Protein AF-A0A7C5FEJ8-F1 (afdb_monomer_lite)

Structure (mmCIF, N/CA/C/O backbone):
data_AF-A0A7C5FEJ8-F1
#
_entry.id   AF-A0A7C5FEJ8-F1
#
loop_
_atom_site.group_PDB
_atom_site.id
_atom_site.type_symbol
_atom_site.label_atom_id
_atom_site.label_alt_id
_atom_site.label_comp_id
_atom_site.label_asym_id
_atom_site.label_entity_id
_atom_site.label_seq_id
_atom_site.pdbx_PDB_ins_code
_atom_site.Cartn_x
_atom_site.Cartn_y
_atom_site.Cartn_z
_atom_site.occupancy
_atom_site.B_iso_or_equiv
_atom_site.auth_seq_id
_atom_site.auth_comp_id
_atom_site.auth_asym_id
_atom_site.auth_atom_id
_atom_site.pdbx_PDB_model_num
ATOM 1 N N . MET A 1 1 ? -1.470 -6.184 13.562 1.00 93.44 1 MET A N 1
ATOM 2 C CA . MET A 1 1 ? -0.931 -6.248 12.178 1.00 93.44 1 MET A CA 1
ATOM 3 C C . MET A 1 1 ? 0.571 -6.014 12.148 1.00 93.44 1 MET A C 1
ATOM 5 O O . MET A 1 1 ? 1.110 -5.280 12.980 1.00 93.44 1 MET A O 1
ATOM 9 N N . LYS A 1 2 ? 1.234 -6.637 11.171 1.00 97.50 2 LYS A N 1
ATOM 10 C CA . LYS A 1 2 ? 2.656 -6.457 10.850 1.00 97.50 2 LYS A CA 1
ATOM 11 C C . LYS A 1 2 ? 2.781 -5.501 9.668 1.00 97.50 2 LYS A C 1
ATOM 13 O O . LYS A 1 2 ? 2.209 -5.743 8.608 1.00 97.50 2 LYS A O 1
ATOM 18 N N . ILE A 1 3 ? 3.502 -4.403 9.867 1.00 98.12 3 ILE A N 1
ATOM 19 C CA . ILE A 1 3 ? 3.631 -3.313 8.899 1.00 98.12 3 ILE A CA 1
ATOM 20 C C . ILE A 1 3 ? 5.074 -3.244 8.427 1.00 98.12 3 ILE A C 1
ATOM 22 O O . ILE A 1 3 ? 5.976 -2.938 9.196 1.00 98.12 3 ILE A O 1
ATOM 26 N N . TYR A 1 4 ? 5.284 -3.484 7.147 1.00 98.19 4 TYR A N 1
ATOM 27 C CA . TYR A 1 4 ? 6.565 -3.405 6.468 1.00 98.19 4 TYR A CA 1
ATOM 28 C C . TYR A 1 4 ? 6.658 -2.060 5.750 1.00 98.19 4 TYR A C 1
ATOM 30 O O . TYR A 1 4 ? 5.829 -1.756 4.896 1.00 98.19 4 TYR A O 1
ATOM 38 N N . GLY A 1 5 ? 7.638 -1.226 6.099 1.00 95.31 5 GLY A N 1
ATOM 39 C CA . GLY A 1 5 ? 7.703 0.155 5.613 1.00 95.31 5 GLY A CA 1
ATOM 40 C C . GLY A 1 5 ? 9.072 0.565 5.089 1.00 95.31 5 GLY A C 1
ATOM 41 O O . GLY A 1 5 ? 10.108 0.163 5.623 1.00 95.31 5 GLY A O 1
ATOM 42 N N . CYS A 1 6 ? 9.092 1.422 4.065 1.00 91.62 6 CYS A N 1
ATOM 43 C CA . CYS A 1 6 ? 10.332 2.031 3.588 1.00 91.62 6 CYS A CA 1
ATOM 44 C C . CYS A 1 6 ? 10.990 2.887 4.683 1.00 91.62 6 CYS A C 1
ATOM 46 O O . CYS A 1 6 ? 10.345 3.728 5.314 1.00 91.62 6 CYS A O 1
ATOM 48 N N . HIS A 1 7 ? 12.303 2.719 4.868 1.00 90.06 7 HIS A N 1
ATOM 49 C CA . HIS A 1 7 ? 13.055 3.467 5.876 1.00 90.06 7 HIS A CA 1
ATOM 50 C C . HIS A 1 7 ? 13.068 4.987 5.607 1.00 90.06 7 HIS A C 1
ATOM 52 O O . HIS A 1 7 ? 13.085 5.771 6.553 1.00 90.06 7 HIS A O 1
ATOM 58 N N . LEU A 1 8 ? 12.971 5.400 4.337 1.00 91.56 8 LEU A N 1
ATOM 59 C CA . LEU A 1 8 ? 12.918 6.808 3.919 1.00 91.56 8 LEU A CA 1
ATOM 60 C C . LEU A 1 8 ? 11.597 7.506 4.289 1.00 91.56 8 LEU A C 1
ATOM 62 O O . LEU A 1 8 ? 11.550 8.729 4.349 1.00 91.56 8 LEU A O 1
ATOM 66 N N . HIS A 1 9 ? 10.534 6.747 4.581 1.00 94.31 9 HIS A N 1
ATOM 67 C CA . HIS A 1 9 ? 9.208 7.281 4.918 1.00 94.31 9 HIS A CA 1
ATOM 68 C C . HIS A 1 9 ? 8.763 6.922 6.345 1.00 94.31 9 HIS A C 1
ATOM 70 O O . HIS A 1 9 ? 7.577 6.993 6.666 1.00 94.31 9 HIS A O 1
ATOM 76 N N . GLN A 1 10 ? 9.694 6.561 7.241 1.00 93.94 10 GLN A N 1
ATOM 77 C CA . GLN A 1 10 ? 9.336 6.128 8.599 1.00 93.94 10 GLN A CA 1
ATOM 78 C C . GLN A 1 10 ? 8.565 7.171 9.402 1.00 93.94 10 GLN A C 1
ATOM 80 O O . GLN A 1 10 ? 7.707 6.783 10.187 1.00 93.94 10 GLN A O 1
ATOM 85 N N . LYS A 1 11 ? 8.869 8.466 9.247 1.00 96.31 11 LYS A N 1
ATOM 86 C CA . LYS A 1 11 ? 8.163 9.527 9.981 1.00 96.31 11 LYS A CA 1
ATOM 87 C C . LYS A 1 11 ? 6.667 9.500 9.656 1.00 96.31 11 LYS A C 1
ATOM 89 O O . LYS A 1 11 ? 5.857 9.359 10.565 1.00 96.31 11 LYS A O 1
ATOM 94 N N . LEU A 1 12 ? 6.341 9.536 8.363 1.00 97.31 12 LEU A N 1
ATOM 95 C CA . LEU A 1 12 ? 4.972 9.464 7.854 1.00 97.31 12 LEU A CA 1
ATOM 96 C C . LEU A 1 12 ? 4.260 8.187 8.319 1.00 97.31 12 LEU A C 1
ATOM 98 O O . LEU A 1 12 ? 3.146 8.242 8.834 1.00 97.31 12 LEU A O 1
ATOM 102 N N . ILE A 1 13 ? 4.922 7.033 8.177 1.00 97.69 13 ILE A N 1
ATOM 103 C CA . ILE A 1 13 ? 4.340 5.743 8.563 1.00 97.69 13 ILE A CA 1
ATOM 104 C C . ILE A 1 13 ? 4.057 5.715 10.068 1.00 97.69 13 ILE A C 1
ATOM 106 O O . ILE A 1 13 ? 2.954 5.364 10.469 1.00 97.69 13 ILE A O 1
ATOM 110 N N . LYS A 1 14 ? 5.009 6.127 10.915 1.00 97.31 14 LYS A N 1
ATOM 111 C CA . LYS A 1 14 ? 4.829 6.148 12.377 1.00 97.31 14 LYS A CA 1
ATOM 112 C C . LYS A 1 14 ? 3.674 7.051 12.805 1.00 97.31 14 LYS A C 1
ATOM 114 O O . LYS A 1 14 ? 2.930 6.675 13.705 1.00 97.31 14 LYS A O 1
ATOM 119 N N . GLU A 1 15 ? 3.500 8.198 12.155 1.00 97.25 15 GLU A N 1
ATOM 120 C CA . GLU A 1 15 ? 2.373 9.095 12.418 1.00 97.25 15 GLU A CA 1
ATOM 121 C C . GLU A 1 15 ? 1.031 8.435 12.068 1.00 97.25 15 GLU A C 1
ATOM 123 O O . GLU A 1 15 ? 0.120 8.413 12.895 1.00 97.25 15 GLU A O 1
ATOM 128 N N . ALA A 1 16 ? 0.932 7.791 10.902 1.00 97.19 16 ALA A N 1
ATOM 129 C CA . ALA A 1 16 ? -0.258 7.030 10.528 1.00 97.19 16 ALA A CA 1
ATOM 130 C C . ALA A 1 16 ? -0.555 5.882 11.513 1.00 97.19 16 ALA A C 1
ATOM 132 O O . ALA A 1 16 ? -1.705 5.687 11.904 1.00 97.19 16 ALA A O 1
ATOM 133 N N . LEU A 1 17 ? 0.473 5.153 11.970 1.00 96.75 17 LEU A N 1
ATOM 134 C CA . LEU A 1 17 ? 0.321 4.079 12.960 1.00 96.75 17 LEU A CA 1
ATOM 135 C C . LEU A 1 17 ? -0.140 4.597 14.324 1.00 96.75 17 LEU A C 1
ATOM 137 O O . LEU A 1 17 ? -0.938 3.932 14.988 1.00 96.75 17 LEU A O 1
ATOM 141 N N . PHE A 1 18 ? 0.333 5.772 14.744 1.00 95.94 18 PHE A N 1
ATOM 142 C CA . PHE A 1 18 ? -0.132 6.418 15.969 1.00 95.94 18 PHE A CA 1
ATOM 143 C C . PHE A 1 18 ? -1.628 6.737 15.883 1.00 95.94 18 PHE A C 1
ATOM 145 O O . PHE A 1 18 ? -2.391 6.366 16.777 1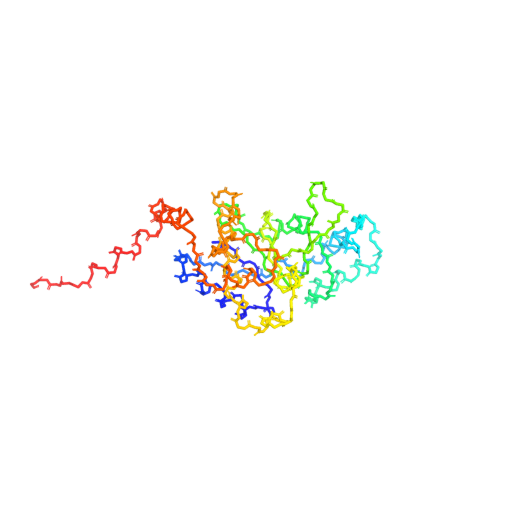.00 95.94 18 PHE A O 1
ATOM 152 N N . ILE A 1 19 ? -2.060 7.343 14.774 1.00 95.31 19 ILE A N 1
ATOM 153 C CA . ILE A 1 19 ? -3.466 7.689 14.565 1.00 95.31 19 ILE A CA 1
ATOM 154 C C . ILE A 1 19 ? -4.337 6.424 14.490 1.00 95.31 19 ILE A C 1
ATOM 156 O O . ILE A 1 19 ? -5.356 6.332 15.175 1.00 95.31 19 ILE A O 1
ATOM 160 N N . PHE A 1 20 ? -3.901 5.419 13.723 1.00 94.94 20 PHE A N 1
ATOM 161 C CA . PHE A 1 20 ? -4.556 4.112 13.654 1.00 94.94 20 PHE A CA 1
ATOM 162 C C . PHE A 1 20 ? -4.745 3.510 15.054 1.00 94.94 20 PHE A C 1
ATOM 164 O O . PHE A 1 20 ? -5.844 3.076 15.401 1.00 94.94 20 PHE A O 1
ATOM 171 N N . SER A 1 21 ? -3.684 3.498 15.869 1.00 93.38 21 SER A N 1
ATOM 172 C CA . SER A 1 21 ? -3.696 2.874 17.198 1.00 93.38 21 SER A CA 1
ATOM 173 C C . SER A 1 21 ? -4.687 3.569 18.130 1.00 93.38 21 SER A C 1
ATOM 175 O O . SER A 1 21 ? -5.387 2.896 18.886 1.00 93.38 21 SER A O 1
ATOM 177 N N . GLY A 1 22 ? -4.795 4.900 18.044 1.00 90.88 22 GLY A N 1
ATOM 178 C CA . GLY A 1 22 ? -5.778 5.676 18.801 1.00 90.88 22 GLY A CA 1
ATOM 179 C C . GLY A 1 22 ? -7.224 5.283 18.487 1.00 90.88 22 GLY A C 1
ATOM 180 O O . GLY A 1 22 ? -8.058 5.239 19.389 1.00 90.88 22 GLY A O 1
ATOM 181 N N . TRP A 1 23 ? -7.519 4.936 17.234 1.00 86.81 23 TRP A N 1
ATOM 182 C CA . TRP A 1 23 ? -8.876 4.587 16.810 1.00 86.81 23 TRP A CA 1
ATOM 183 C C . TRP A 1 23 ? -9.207 3.103 17.011 1.00 86.81 23 TRP A C 1
ATOM 185 O O . TRP A 1 23 ? -10.241 2.726 17.577 1.00 86.81 23 TRP A O 1
ATOM 195 N N . MET A 1 24 ? -8.297 2.228 16.592 1.00 89.25 24 MET A N 1
ATOM 196 C CA . MET A 1 24 ? -8.514 0.784 16.631 1.00 89.25 24 MET A CA 1
ATOM 197 C C . MET A 1 24 ? -8.209 0.185 18.004 1.00 89.25 24 MET A C 1
ATOM 199 O O . MET A 1 24 ? -8.7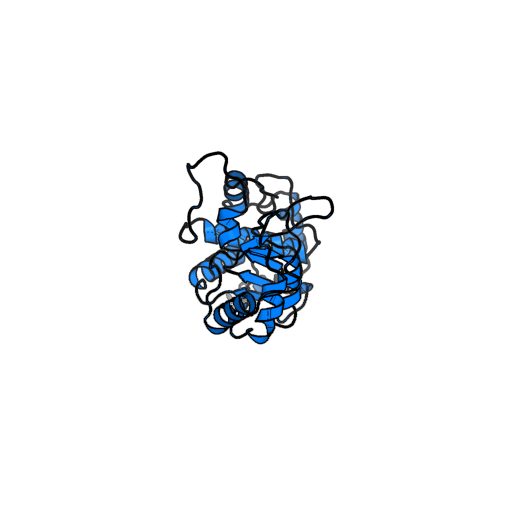71 -0.855 18.337 1.00 89.25 24 MET A O 1
ATOM 203 N N . GLY A 1 25 ? -7.412 0.848 18.847 1.00 86.12 25 GLY A N 1
ATOM 204 C CA . GLY A 1 25 ? -6.979 0.302 20.138 1.00 86.12 25 GLY A CA 1
ATOM 205 C C . GLY A 1 25 ? -6.056 -0.915 20.001 1.00 86.12 25 GLY A C 1
ATOM 206 O O . GLY A 1 25 ? -5.872 -1.657 20.962 1.00 86.12 25 GLY A O 1
ATOM 207 N N . GLU A 1 26 ? -5.499 -1.128 18.808 1.00 85.75 26 GLU A N 1
ATOM 208 C CA . GLU A 1 26 ? -4.555 -2.193 18.470 1.00 85.75 26 GLU A CA 1
ATOM 209 C C . GLU A 1 26 ? -3.198 -1.554 18.153 1.00 85.75 26 GLU A C 1
ATOM 211 O O . GLU A 1 26 ? -3.127 -0.593 17.388 1.00 85.75 26 GLU A O 1
ATOM 216 N N . SER A 1 27 ? -2.123 -2.086 18.737 1.00 83.94 27 SER A N 1
ATOM 217 C CA . SER A 1 27 ? -0.754 -1.684 18.408 1.00 83.94 27 SER A CA 1
ATOM 218 C C . SER A 1 27 ? -0.235 -2.447 17.194 1.00 83.94 27 SER A C 1
ATOM 220 O O . SER A 1 27 ? -0.466 -3.650 17.072 1.00 83.94 27 SER A O 1
ATOM 222 N N . MET A 1 28 ? 0.543 -1.768 16.354 1.00 91.62 28 MET A N 1
ATOM 223 C CA . MET A 1 28 ? 1.142 -2.348 15.153 1.00 91.62 28 MET A CA 1
ATOM 224 C C . MET A 1 28 ? 2.642 -2.560 15.292 1.00 91.62 28 MET A C 1
ATOM 226 O O . MET A 1 28 ? 3.338 -1.747 15.899 1.00 91.62 28 MET A O 1
ATOM 230 N N . GLN A 1 29 ? 3.144 -3.640 14.692 1.00 95.38 29 GLN A N 1
ATOM 231 C CA . GLN A 1 29 ? 4.574 -3.924 14.641 1.00 95.38 29 GLN A CA 1
ATOM 232 C C . GLN A 1 29 ? 5.155 -3.368 13.340 1.00 95.38 29 GLN A C 1
ATOM 234 O O . GLN A 1 29 ? 4.892 -3.905 12.266 1.00 95.38 29 GLN A O 1
ATOM 239 N N . LEU A 1 30 ? 5.940 -2.290 13.431 1.00 97.06 30 LEU A N 1
ATOM 240 C CA . LEU A 1 30 ? 6.687 -1.755 12.292 1.00 97.06 30 LEU A CA 1
ATOM 241 C C . LEU A 1 30 ? 7.979 -2.560 12.094 1.00 97.06 30 LEU A C 1
ATOM 243 O O . LEU A 1 30 ? 8.833 -2.595 12.979 1.00 97.06 30 LEU A O 1
ATOM 247 N N . LEU A 1 31 ? 8.116 -3.183 10.928 1.00 97.00 31 LEU A N 1
ATOM 248 C CA . LEU A 1 31 ? 9.208 -4.067 10.535 1.00 97.00 31 LEU A CA 1
ATOM 249 C C . LEU A 1 31 ? 10.059 -3.440 9.412 1.00 97.00 31 LEU A C 1
ATOM 251 O O . LEU A 1 31 ? 9.585 -2.546 8.697 1.00 97.00 31 LEU A O 1
ATOM 255 N N . PRO A 1 32 ? 11.325 -3.877 9.249 1.00 94.94 32 PRO A N 1
ATOM 256 C CA . PRO A 1 32 ? 12.206 -3.384 8.193 1.00 94.94 32 PRO A CA 1
ATOM 257 C C . PRO A 1 32 ? 11.627 -3.572 6.786 1.00 94.94 32 PRO A C 1
ATOM 259 O O . PRO A 1 32 ? 10.878 -4.504 6.529 1.00 94.94 32 PRO A O 1
ATOM 262 N N . CYS A 1 33 ? 12.014 -2.701 5.854 1.00 95.06 33 CYS A N 1
ATOM 263 C CA . CYS A 1 33 ? 11.572 -2.766 4.460 1.00 95.06 33 CYS A CA 1
ATOM 264 C C . CYS A 1 33 ? 11.920 -4.124 3.805 1.00 95.06 33 CYS A C 1
ATOM 266 O O . CYS A 1 33 ? 13.101 -4.479 3.782 1.00 95.06 33 CYS A O 1
ATOM 268 N N . PRO A 1 34 ? 10.956 -4.833 3.186 1.00 95.75 34 PRO A N 1
ATOM 269 C CA . PRO A 1 34 ? 11.181 -6.156 2.604 1.00 95.75 34 PRO A CA 1
ATOM 270 C C . PRO A 1 34 ? 11.914 -6.080 1.258 1.00 95.75 34 PRO A C 1
ATOM 272 O O . PRO A 1 34 ? 12.466 -7.075 0.798 1.00 95.75 34 PRO A O 1
ATOM 275 N N . LEU A 1 35 ? 11.954 -4.897 0.634 1.00 94.62 35 LEU A N 1
ATOM 276 C CA . LEU A 1 35 ? 12.650 -4.644 -0.633 1.00 94.62 35 LEU A CA 1
ATOM 277 C C . LEU A 1 35 ? 14.139 -4.363 -0.455 1.00 94.62 35 LEU A C 1
ATOM 279 O O . LEU A 1 35 ? 14.894 -4.438 -1.425 1.00 94.62 35 LEU A O 1
ATOM 283 N N . LYS A 1 36 ? 14.568 -4.006 0.761 1.00 89.69 36 LYS A N 1
ATOM 284 C CA . LYS A 1 36 ? 15.977 -3.722 1.020 1.00 89.69 36 LYS A CA 1
ATOM 285 C C . LYS A 1 36 ? 16.784 -4.986 0.726 1.00 89.69 36 LYS A C 1
ATOM 287 O O . LYS A 1 36 ? 16.449 -6.060 1.222 1.00 89.69 36 LYS A O 1
ATOM 292 N N . GLU A 1 37 ? 17.814 -4.840 -0.108 1.00 89.25 37 GLU A N 1
ATOM 293 C CA . GLU A 1 37 ? 1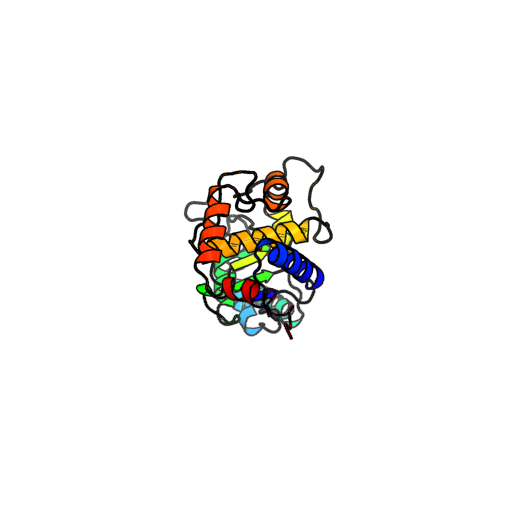8.719 -5.927 -0.509 1.00 89.25 37 GLU A CA 1
ATOM 294 C C . GLU A 1 37 ? 18.022 -7.092 -1.240 1.00 89.25 37 GLU A C 1
ATOM 296 O O . GLU A 1 37 ? 18.596 -8.164 -1.403 1.00 89.25 37 GLU A O 1
ATOM 301 N N . ALA A 1 38 ? 16.811 -6.887 -1.766 1.00 93.31 38 ALA A N 1
ATOM 302 C CA . ALA A 1 38 ? 16.061 -7.908 -2.498 1.00 93.31 38 ALA A CA 1
ATOM 303 C C . ALA A 1 38 ? 16.490 -8.037 -3.974 1.00 93.31 38 ALA A C 1
ATOM 305 O O . ALA A 1 38 ? 15.681 -8.377 -4.829 1.00 93.31 38 ALA A O 1
ATOM 306 N N . TYR A 1 39 ? 17.752 -7.751 -4.304 1.00 92.69 39 TYR A N 1
ATOM 307 C CA . TYR A 1 39 ? 18.225 -7.642 -5.691 1.00 92.69 39 TYR A CA 1
ATOM 308 C C . TYR A 1 39 ? 18.207 -8.961 -6.473 1.00 92.69 39 TYR A C 1
ATOM 310 O O . TYR A 1 39 ? 18.234 -8.929 -7.697 1.00 92.69 39 TYR A O 1
ATOM 318 N N . SER A 1 40 ? 18.099 -10.110 -5.800 1.00 95.19 40 SER A N 1
ATOM 319 C CA . SER A 1 40 ? 17.817 -11.391 -6.459 1.00 95.19 40 SER A CA 1
ATOM 320 C C . SER A 1 40 ? 16.442 -11.428 -7.138 1.00 95.19 40 SER A C 1
ATOM 322 O O . SER A 1 40 ? 16.227 -12.245 -8.025 1.00 95.19 40 SER A O 1
ATOM 324 N N . LEU A 1 41 ? 15.522 -10.530 -6.764 1.00 96.88 41 LEU A N 1
ATOM 325 C CA . LEU A 1 41 ? 14.214 -10.370 -7.398 1.00 96.88 41 LEU A CA 1
ATOM 326 C C . LEU A 1 41 ? 14.231 -9.382 -8.573 1.00 96.88 41 LEU A C 1
ATOM 328 O O . LEU A 1 41 ? 13.168 -9.093 -9.110 1.00 96.88 41 LEU A O 1
ATOM 332 N N . ALA A 1 42 ? 15.385 -8.835 -8.971 1.00 97.06 42 ALA A N 1
ATOM 333 C CA . ALA A 1 42 ? 15.448 -7.773 -9.977 1.00 97.06 42 ALA A CA 1
ATOM 334 C C . ALA A 1 42 ? 14.789 -8.163 -11.308 1.00 97.06 42 ALA A C 1
ATOM 336 O O . ALA A 1 42 ? 13.970 -7.411 -11.829 1.00 97.06 42 ALA A O 1
ATOM 337 N N . GLU A 1 43 ? 15.083 -9.358 -11.823 1.00 97.25 43 GLU A N 1
ATOM 338 C CA . GLU A 1 43 ? 14.462 -9.850 -13.056 1.00 97.25 43 GLU A CA 1
ATOM 339 C C . GLU A 1 43 ? 12.950 -10.051 -12.887 1.00 97.25 43 GLU A C 1
ATOM 341 O O . GLU A 1 43 ? 12.165 -9.655 -13.745 1.00 97.25 43 GLU A O 1
ATOM 346 N N . ALA A 1 44 ? 12.522 -10.594 -11.745 1.00 97.19 44 ALA A N 1
ATOM 347 C CA . ALA A 1 44 ? 11.106 -10.763 -11.441 1.00 97.19 44 ALA A CA 1
ATOM 348 C C . ALA A 1 44 ? 10.375 -9.411 -11.362 1.00 97.19 44 ALA A C 1
ATOM 350 O O . ALA A 1 44 ? 9.288 -9.275 -11.913 1.00 97.19 44 ALA A O 1
ATOM 351 N N . PHE A 1 45 ? 10.985 -8.393 -10.748 1.00 96.69 45 PHE A N 1
ATOM 352 C CA . PHE A 1 45 ? 10.443 -7.034 -10.724 1.00 96.69 45 PHE A CA 1
ATOM 353 C C . PHE A 1 45 ? 10.377 -6.409 -12.116 1.00 96.69 45 PHE A C 1
ATOM 355 O O . PHE A 1 45 ? 9.383 -5.759 -12.429 1.00 96.69 45 PHE A O 1
ATOM 362 N N . ALA A 1 46 ? 11.390 -6.631 -12.956 1.00 96.19 46 ALA A N 1
ATOM 363 C CA . ALA A 1 46 ? 11.394 -6.138 -14.328 1.00 96.19 46 ALA A CA 1
ATOM 364 C C . ALA A 1 46 ? 10.244 -6.760 -15.137 1.00 96.19 46 ALA A C 1
ATOM 366 O O . ALA A 1 46 ? 9.565 -6.047 -15.875 1.00 96.19 46 ALA A O 1
ATOM 367 N N . ARG A 1 47 ? 9.958 -8.052 -14.910 1.00 96.12 47 ARG A N 1
ATOM 368 C CA . ARG A 1 47 ? 8.875 -8.786 -15.580 1.00 96.12 47 ARG A CA 1
ATOM 369 C C . ARG A 1 47 ? 7.471 -8.276 -15.260 1.00 96.12 47 ARG A C 1
ATOM 371 O O . ARG A 1 47 ? 6.579 -8.337 -16.102 1.00 96.12 47 ARG A O 1
ATOM 378 N N . ILE A 1 48 ? 7.264 -7.771 -14.045 1.00 95.56 48 ILE A N 1
ATOM 379 C CA . ILE A 1 48 ? 5.941 -7.338 -13.564 1.00 95.56 48 ILE A CA 1
ATOM 380 C C . ILE A 1 48 ? 5.681 -5.840 -13.777 1.00 95.56 48 ILE A C 1
ATOM 382 O O . ILE A 1 48 ? 4.692 -5.299 -13.276 1.00 95.56 48 ILE A O 1
ATOM 386 N N . ARG A 1 49 ? 6.582 -5.147 -14.483 1.00 94.06 49 ARG A N 1
ATOM 387 C CA . ARG A 1 49 ? 6.388 -3.750 -14.872 1.00 94.06 49 ARG A CA 1
ATOM 388 C C . ARG A 1 49 ? 5.231 -3.619 -15.847 1.00 94.06 49 ARG A C 1
ATOM 390 O O . ARG A 1 49 ? 5.091 -4.414 -16.776 1.00 94.06 49 ARG A O 1
ATOM 397 N N . VAL A 1 50 ? 4.464 -2.550 -15.670 1.00 92.94 50 VAL A N 1
ATOM 398 C CA . VAL A 1 50 ? 3.410 -2.146 -16.599 1.00 92.94 50 VAL A CA 1
ATOM 399 C C . VAL A 1 50 ? 3.882 -0.892 -17.323 1.00 92.94 50 VAL A C 1
ATOM 401 O O . VAL A 1 50 ? 3.982 0.180 -16.731 1.00 92.94 50 VAL A O 1
ATOM 404 N N . ILE A 1 51 ? 4.241 -1.060 -18.598 1.00 87.56 51 ILE A N 1
ATOM 405 C CA . ILE A 1 51 ? 4.841 -0.004 -19.432 1.00 87.56 51 ILE A CA 1
ATOM 406 C C . ILE A 1 51 ? 3.756 0.858 -20.089 1.00 87.56 51 ILE A C 1
ATOM 408 O O . ILE A 1 51 ? 3.932 2.065 -20.242 1.00 87.56 51 ILE A O 1
ATOM 412 N N . SER A 1 52 ? 2.620 0.253 -20.441 1.00 87.44 52 SER A N 1
ATOM 413 C CA . SER A 1 52 ? 1.449 0.945 -20.976 1.00 87.44 52 SER A CA 1
ATOM 414 C C . SER A 1 52 ? 0.164 0.446 -20.307 1.00 87.44 52 SER A C 1
ATOM 416 O O . SER A 1 52 ? 0.095 -0.731 -19.939 1.00 87.44 52 SER A O 1
ATOM 418 N N . PRO A 1 53 ? -0.866 1.301 -20.152 1.00 85.06 53 PRO A N 1
ATOM 419 C CA . PRO A 1 53 ? -2.135 0.894 -19.549 1.00 85.06 53 PRO A CA 1
ATOM 420 C C . PRO A 1 53 ? -2.816 -0.253 -20.305 1.00 85.06 53 PRO A C 1
ATOM 422 O O . PRO A 1 53 ? -3.356 -1.160 -19.683 1.00 85.06 53 PRO A O 1
ATOM 425 N N . GLU A 1 54 ? -2.754 -0.255 -21.633 1.00 86.00 54 GLU A N 1
ATOM 426 C CA . GLU A 1 54 ? -3.315 -1.296 -22.508 1.00 86.00 54 GLU A CA 1
ATOM 427 C C . GLU A 1 54 ? -2.367 -2.500 -22.674 1.00 86.00 54 GLU A C 1
ATOM 429 O O . GLU A 1 54 ? -2.675 -3.465 -23.375 1.00 86.00 54 GLU A O 1
ATOM 434 N N . GLY A 1 55 ? -1.177 -2.426 -22.077 1.00 71.31 55 GLY A N 1
ATOM 435 C CA . GLY A 1 55 ? -0.080 -3.347 -22.316 1.00 71.31 55 GLY A CA 1
ATOM 436 C C . GLY A 1 55 ? -0.284 -4.747 -21.748 1.00 71.31 55 GLY A C 1
ATOM 437 O O . GLY A 1 55 ? -1.121 -5.021 -20.883 1.00 71.31 55 GLY A O 1
ATOM 438 N N . VAL A 1 56 ? 0.563 -5.648 -22.231 1.00 75.75 56 VAL A N 1
ATOM 439 C CA . VAL A 1 56 ? 0.853 -6.928 -21.585 1.00 75.75 56 VAL A CA 1
ATOM 440 C C . VAL A 1 56 ? 2.063 -6.765 -20.668 1.00 75.75 56 VAL A C 1
ATOM 442 O O . VAL A 1 56 ? 2.873 -5.857 -20.853 1.00 75.75 56 VAL A O 1
ATOM 445 N N . LEU A 1 57 ? 2.180 -7.641 -19.672 1.00 81.44 57 LEU A N 1
ATOM 446 C CA . LEU A 1 57 ? 3.344 -7.670 -18.787 1.00 81.44 57 LEU A CA 1
ATOM 447 C C . LEU A 1 57 ? 4.637 -7.883 -19.582 1.00 81.44 57 LEU A C 1
ATOM 449 O O . LEU A 1 57 ? 4.634 -8.511 -20.644 1.00 81.44 57 LEU A O 1
ATOM 453 N N . ASN A 1 58 ? 5.741 -7.371 -19.043 1.00 82.44 58 ASN A N 1
ATOM 454 C CA . ASN A 1 58 ? 7.055 -7.445 -19.669 1.00 82.44 58 ASN A CA 1
ATOM 455 C C . ASN A 1 58 ? 7.673 -8.850 -19.522 1.00 82.44 58 ASN A C 1
ATOM 457 O O . ASN A 1 58 ? 8.588 -9.070 -18.737 1.00 82.44 58 ASN A O 1
ATOM 461 N N . TRP A 1 59 ? 7.153 -9.843 -20.243 1.00 81.75 59 TRP A N 1
ATOM 462 C CA . TRP A 1 59 ? 7.558 -11.245 -20.071 1.00 81.75 59 TRP A CA 1
ATOM 463 C C . TRP A 1 59 ? 9.018 -11.551 -20.425 1.00 81.75 59 TRP A C 1
ATOM 465 O O . TRP A 1 59 ? 9.486 -12.625 -20.065 1.00 81.75 59 TRP A O 1
ATOM 475 N N . ASP A 1 60 ? 9.736 -10.665 -21.106 1.00 89.19 60 ASP A N 1
ATOM 476 C CA . ASP A 1 60 ? 11.147 -10.859 -21.449 1.00 89.19 60 ASP A CA 1
ATOM 477 C C . ASP A 1 60 ? 11.895 -9.523 -21.321 1.00 89.19 60 ASP A C 1
ATOM 479 O O . ASP A 1 60 ? 12.087 -8.820 -22.314 1.00 89.19 60 ASP A O 1
ATOM 483 N N . PRO A 1 61 ? 12.226 -9.103 -20.084 1.00 92.88 61 PRO A N 1
ATOM 484 C CA . PRO A 1 61 ? 12.794 -7.787 -19.847 1.00 92.88 61 PRO A CA 1
ATOM 485 C C . PRO A 1 61 ? 14.201 -7.685 -20.431 1.00 92.88 61 PRO A C 1
ATOM 487 O O . PRO A 1 61 ? 15.024 -8.594 -20.292 1.00 92.88 61 PRO A O 1
ATOM 490 N N . PHE A 1 62 ? 14.529 -6.527 -20.999 1.00 94.44 62 PHE A N 1
ATOM 491 C CA . PHE A 1 62 ? 15.890 -6.267 -21.454 1.00 94.44 62 PHE A CA 1
ATOM 492 C C . PHE A 1 62 ? 16.866 -6.221 -20.271 1.00 94.44 62 PHE A C 1
ATOM 494 O O . PHE A 1 62 ? 16.514 -5.816 -19.160 1.00 94.44 62 PHE A O 1
ATOM 501 N N . SER A 1 63 ? 18.140 -6.535 -20.519 1.00 95.50 63 SER A N 1
ATOM 502 C CA . SER A 1 63 ? 19.200 -6.465 -19.499 1.00 95.50 63 SER A CA 1
ATOM 503 C C . SER A 1 63 ? 19.253 -5.108 -18.790 1.00 95.50 63 SER A C 1
ATOM 505 O O . SER A 1 63 ? 19.383 -5.055 -17.572 1.00 95.50 63 SER A O 1
ATOM 507 N N . LEU A 1 64 ? 19.045 -4.009 -19.524 1.00 95.19 64 LEU A N 1
ATOM 508 C CA . LEU A 1 64 ? 18.993 -2.656 -18.961 1.00 95.19 64 LEU A CA 1
ATOM 509 C C . LEU A 1 64 ? 17.850 -2.460 -17.953 1.00 95.19 64 LEU A C 1
ATOM 511 O O . LEU A 1 64 ? 17.997 -1.689 -17.001 1.00 95.19 64 LEU A O 1
ATOM 515 N N . GLU A 1 65 ? 16.721 -3.144 -18.137 1.00 94.62 65 GLU A N 1
ATOM 516 C CA . GLU A 1 65 ? 15.595 -3.106 -17.201 1.00 94.62 65 GLU A CA 1
ATOM 517 C C . GLU A 1 65 ? 15.906 -3.912 -15.938 1.00 94.62 65 GLU A C 1
ATOM 519 O O . GLU A 1 65 ? 15.651 -3.442 -14.827 1.00 94.62 65 GLU A O 1
ATOM 524 N N . VAL A 1 66 ? 16.544 -5.075 -16.087 1.00 96.62 66 VAL A N 1
ATOM 525 C CA . VAL A 1 66 ? 17.029 -5.877 -14.953 1.00 96.62 66 VAL A CA 1
ATOM 526 C C . VAL A 1 66 ? 18.115 -5.127 -14.173 1.00 96.62 66 VAL A C 1
ATOM 528 O O . VAL A 1 66 ? 18.106 -5.114 -12.940 1.00 96.62 66 VAL A O 1
ATOM 531 N N . ASP A 1 67 ? 19.018 -4.429 -14.859 1.00 96.12 67 ASP A N 1
ATOM 532 C CA . ASP A 1 67 ? 20.053 -3.591 -14.247 1.00 96.12 67 ASP A CA 1
ATOM 533 C C . ASP A 1 67 ? 19.463 -2.380 -13.523 1.00 96.12 67 ASP A C 1
ATOM 535 O O . ASP A 1 67 ? 19.991 -1.939 -12.494 1.00 96.12 67 ASP A O 1
ATOM 539 N N . PHE A 1 68 ? 18.377 -1.811 -14.053 1.00 95.19 68 PHE A N 1
ATOM 540 C CA . PHE A 1 68 ? 17.620 -0.785 -13.347 1.00 95.19 68 PHE A CA 1
ATOM 541 C C . PHE A 1 68 ? 17.071 -1.347 -12.033 1.00 95.19 68 PHE A C 1
ATOM 543 O O . PHE A 1 68 ? 17.289 -0.740 -10.984 1.00 95.19 68 PHE A O 1
ATOM 550 N N . GLU A 1 69 ? 16.395 -2.500 -12.065 1.00 96.56 69 GLU A N 1
ATOM 551 C CA . GLU A 1 69 ? 15.792 -3.096 -10.867 1.00 96.56 69 GLU A CA 1
ATOM 552 C C . GLU A 1 69 ? 16.842 -3.531 -9.846 1.00 96.56 69 GLU A C 1
ATOM 554 O O . GLU A 1 69 ? 16.696 -3.298 -8.645 1.00 96.56 69 GLU A O 1
ATOM 559 N N . THR A 1 70 ? 17.965 -4.062 -10.324 1.00 96.56 70 THR A N 1
ATOM 560 C CA . THR A 1 70 ? 19.120 -4.400 -9.492 1.00 96.56 70 THR A CA 1
ATOM 561 C C . THR A 1 70 ? 19.607 -3.171 -8.732 1.00 96.56 70 THR A C 1
ATOM 563 O O . THR A 1 70 ? 19.757 -3.221 -7.510 1.00 96.56 70 THR A O 1
ATOM 566 N N . ARG A 1 71 ? 19.808 -2.042 -9.424 1.00 94.31 71 ARG A N 1
ATOM 567 C CA . ARG A 1 71 ? 20.210 -0.777 -8.789 1.00 94.31 71 ARG A CA 1
ATOM 568 C C . ARG A 1 71 ? 19.129 -0.245 -7.852 1.00 94.31 71 ARG A C 1
ATOM 570 O O . ARG A 1 71 ? 19.451 0.160 -6.738 1.00 94.31 71 ARG A O 1
ATOM 577 N N . ARG A 1 72 ? 17.851 -0.292 -8.243 1.00 94.44 72 ARG A N 1
ATOM 578 C CA . ARG A 1 72 ? 16.717 0.127 -7.400 1.00 94.44 72 ARG A CA 1
ATOM 579 C C . ARG A 1 72 ? 16.693 -0.619 -6.066 1.00 94.44 72 ARG A C 1
ATOM 581 O O . ARG A 1 72 ? 16.571 0.031 -5.027 1.00 94.44 72 ARG A O 1
ATOM 588 N N . LEU A 1 73 ? 16.833 -1.944 -6.089 1.00 94.38 73 LEU A N 1
ATOM 589 C CA . LEU A 1 73 ? 16.738 -2.812 -4.910 1.00 94.38 73 LEU A CA 1
ATOM 590 C C . LEU A 1 73 ? 18.017 -2.807 -4.055 1.00 94.38 73 LEU A C 1
ATOM 592 O O . LEU A 1 73 ? 17.935 -2.931 -2.832 1.00 94.38 73 LEU A O 1
ATOM 596 N N . LYS A 1 74 ? 19.196 -2.618 -4.667 1.00 93.06 74 LYS A N 1
ATOM 597 C CA . LYS A 1 74 ? 20.471 -2.462 -3.939 1.00 93.06 74 LYS A CA 1
ATOM 598 C C . LYS A 1 74 ? 20.601 -1.091 -3.280 1.00 93.06 74 LYS A C 1
ATOM 600 O O . LYS A 1 74 ? 20.974 -1.000 -2.117 1.00 93.06 74 LYS A O 1
ATOM 605 N N . GLU A 1 75 ? 20.274 -0.028 -4.007 1.00 92.12 75 GLU A N 1
ATOM 606 C CA . GLU A 1 75 ? 20.537 1.359 -3.598 1.00 92.12 75 GLU A CA 1
ATOM 607 C C . GLU A 1 75 ? 19.291 2.078 -3.058 1.00 92.12 75 GLU A C 1
ATOM 609 O O . GLU A 1 75 ? 19.306 3.290 -2.862 1.00 92.12 75 GLU A O 1
ATOM 614 N N . CYS A 1 76 ? 18.194 1.350 -2.822 1.00 91.69 76 CYS A N 1
ATOM 615 C CA . CYS A 1 76 ? 16.937 1.893 -2.296 1.00 91.69 76 CYS A CA 1
ATOM 616 C C . CYS A 1 76 ? 16.356 3.056 -3.128 1.00 91.69 76 CYS A C 1
ATOM 618 O O . CYS A 1 76 ? 15.818 4.016 -2.578 1.00 91.69 76 CYS A O 1
ATOM 620 N N . ARG A 1 77 ? 16.402 2.959 -4.463 1.00 92.12 77 ARG A N 1
ATOM 621 C CA . ARG A 1 77 ? 15.867 3.982 -5.390 1.00 92.12 77 ARG A CA 1
ATOM 622 C C . ARG A 1 77 ? 14.403 3.735 -5.788 1.00 92.12 77 ARG A C 1
ATOM 624 O O . ARG A 1 77 ? 14.030 3.931 -6.942 1.00 92.12 77 ARG A O 1
ATOM 631 N N . CYS A 1 78 ? 13.586 3.251 -4.856 1.00 92.25 78 CYS A N 1
ATOM 632 C CA . CYS A 1 78 ? 12.161 2.997 -5.098 1.00 92.25 78 CYS A CA 1
ATOM 633 C C . CYS A 1 78 ? 11.398 4.318 -5.348 1.00 92.25 78 CYS A C 1
ATOM 635 O O . CYS A 1 78 ? 11.864 5.388 -4.953 1.00 92.25 78 CYS A O 1
ATOM 637 N N . GLY A 1 79 ? 10.236 4.256 -6.006 1.00 87.75 79 GLY A N 1
ATOM 638 C CA . GLY A 1 79 ? 9.390 5.434 -6.266 1.00 87.75 79 GLY A CA 1
ATOM 639 C C . GLY A 1 79 ? 9.857 6.373 -7.385 1.00 87.75 79 GLY A C 1
ATOM 640 O O . GLY A 1 79 ? 9.441 7.526 -7.446 1.00 87.75 79 GLY A O 1
ATOM 641 N N . LYS A 1 80 ? 10.711 5.900 -8.300 1.00 84.31 80 LYS A N 1
ATOM 642 C CA . LYS A 1 80 ? 11.232 6.676 -9.446 1.00 84.31 80 LYS A CA 1
ATOM 643 C C . LYS A 1 80 ? 10.372 6.555 -10.716 1.00 84.31 80 LYS A C 1
ATOM 645 O O . LYS A 1 80 ? 10.908 6.476 -11.814 1.00 84.31 80 LYS A O 1
ATOM 650 N N . GLY A 1 81 ? 9.047 6.532 -10.560 1.00 82.88 81 GLY A N 1
ATOM 651 C CA . GLY A 1 81 ? 8.089 6.570 -11.678 1.00 82.88 81 GLY A CA 1
ATOM 652 C C . GLY A 1 81 ? 7.774 5.225 -12.342 1.00 82.88 81 GLY A C 1
ATOM 653 O O . GLY A 1 81 ? 6.923 5.174 -13.221 1.00 82.88 81 GLY A O 1
ATOM 654 N N . THR A 1 82 ? 8.408 4.128 -11.924 1.00 91.56 82 THR A N 1
ATOM 655 C CA . THR A 1 82 ? 8.039 2.788 -12.400 1.00 91.56 82 THR A CA 1
ATOM 656 C C . THR A 1 82 ? 6.712 2.342 -11.792 1.00 91.56 82 THR A C 1
ATOM 658 O O . THR A 1 82 ? 6.520 2.460 -10.578 1.00 91.56 82 THR A O 1
ATOM 661 N N . VAL A 1 83 ? 5.842 1.789 -12.638 1.00 95.62 83 VAL A N 1
ATOM 662 C CA . VAL A 1 83 ? 4.547 1.211 -12.270 1.00 95.62 83 VAL A CA 1
ATOM 663 C C . VAL A 1 83 ? 4.618 -0.311 -12.374 1.00 95.62 83 VAL A C 1
ATOM 665 O O . VAL A 1 83 ? 5.165 -0.852 -13.337 1.00 95.62 83 VAL A O 1
ATOM 668 N N . TYR A 1 84 ? 4.060 -1.002 -11.383 1.00 96.44 84 TYR A N 1
ATOM 669 C CA . TYR A 1 84 ? 4.073 -2.462 -11.302 1.00 96.44 84 TYR A CA 1
ATOM 670 C C . TYR A 1 84 ? 2.662 -3.027 -11.165 1.00 96.44 84 TYR A C 1
ATOM 672 O O . TYR A 1 84 ? 1.794 -2.398 -10.549 1.00 96.44 84 TYR A O 1
ATOM 680 N N . ASP A 1 85 ? 2.456 -4.239 -11.677 1.00 96.62 85 ASP A N 1
ATOM 681 C CA . ASP A 1 85 ? 1.273 -5.037 -11.361 1.00 96.62 85 ASP A CA 1
ATOM 682 C C . ASP A 1 85 ? 1.273 -5.376 -9.865 1.00 96.62 85 ASP A C 1
ATOM 684 O O . ASP A 1 85 ? 2.181 -6.027 -9.345 1.00 96.62 85 ASP A O 1
ATOM 688 N N . GLY A 1 86 ? 0.260 -4.888 -9.159 1.00 97.50 86 GLY A N 1
ATOM 689 C CA . GLY A 1 86 ? 0.180 -4.948 -7.710 1.00 97.50 86 GLY A CA 1
ATOM 690 C C . GLY A 1 86 ? -0.006 -6.355 -7.149 1.00 97.50 86 GLY A C 1
ATOM 691 O O . GLY A 1 86 ? 0.540 -6.656 -6.086 1.00 97.50 86 GLY A O 1
ATOM 692 N N . HIS A 1 87 ? -0.733 -7.226 -7.849 1.00 97.00 87 HIS A N 1
ATOM 693 C CA . HIS A 1 87 ? -0.951 -8.601 -7.394 1.00 97.00 87 HIS A CA 1
ATOM 694 C C . HIS A 1 87 ? 0.328 -9.423 -7.547 1.00 97.00 87 HIS A C 1
ATOM 696 O O . HIS A 1 87 ? 0.733 -10.134 -6.626 1.00 97.00 87 HIS A O 1
ATOM 702 N N . LEU A 1 88 ? 1.034 -9.256 -8.668 1.00 97.12 88 LEU A N 1
ATOM 703 C CA . LEU A 1 88 ? 2.327 -9.909 -8.864 1.00 97.12 88 LEU A CA 1
ATOM 704 C C . LEU A 1 88 ? 3.401 -9.346 -7.928 1.00 97.12 88 LEU A C 1
ATOM 706 O O . LEU A 1 88 ? 4.195 -10.110 -7.384 1.00 97.12 88 LEU A O 1
ATOM 710 N N . TYR A 1 89 ? 3.389 -8.038 -7.657 1.00 97.88 89 TYR A N 1
ATOM 711 C CA . TYR A 1 89 ? 4.245 -7.434 -6.633 1.00 97.88 89 TYR A CA 1
ATOM 712 C C . TYR A 1 89 ? 3.994 -8.093 -5.271 1.00 97.88 89 TYR A C 1
ATOM 714 O O . TYR A 1 89 ? 4.940 -8.518 -4.604 1.00 97.88 89 TYR A O 1
ATOM 722 N N . SER A 1 90 ? 2.724 -8.224 -4.870 1.00 98.06 90 SER A N 1
ATOM 723 C CA . SER A 1 90 ? 2.348 -8.861 -3.605 1.00 98.06 90 SER A CA 1
ATOM 724 C C . SER A 1 90 ? 2.869 -10.298 -3.549 1.00 98.06 90 SER A C 1
ATOM 726 O O . SER A 1 90 ? 3.560 -10.672 -2.598 1.00 98.06 90 SER A O 1
ATOM 728 N N . PHE A 1 91 ? 2.674 -11.060 -4.628 1.00 97.94 91 PHE A N 1
ATOM 729 C CA . PHE A 1 91 ? 3.188 -12.419 -4.766 1.00 97.94 91 PHE A CA 1
ATOM 730 C C . PHE A 1 91 ? 4.712 -12.514 -4.562 1.00 97.94 91 PHE A C 1
ATOM 732 O O . PHE A 1 91 ? 5.168 -13.361 -3.790 1.00 97.94 91 PHE A O 1
ATOM 739 N N . LEU A 1 92 ? 5.502 -11.622 -5.175 1.00 97.75 92 LEU A N 1
ATOM 740 C CA . LEU A 1 92 ? 6.964 -11.602 -5.008 1.00 97.75 92 LEU A CA 1
ATOM 741 C C . LEU A 1 92 ? 7.399 -11.327 -3.561 1.00 97.75 92 LEU A C 1
ATOM 743 O O . LEU A 1 92 ? 8.455 -11.797 -3.131 1.00 97.75 92 LEU A O 1
ATOM 747 N N . LEU A 1 93 ? 6.597 -10.587 -2.792 1.00 97.50 93 LEU A N 1
ATOM 748 C CA . LEU A 1 93 ? 6.915 -10.252 -1.406 1.00 97.50 93 LEU A CA 1
ATOM 749 C C . LEU A 1 93 ? 6.509 -11.313 -0.383 1.00 97.50 93 LEU A C 1
ATOM 751 O O . LEU A 1 93 ? 7.010 -11.249 0.739 1.00 97.50 93 LEU A O 1
ATOM 755 N N . ARG A 1 94 ? 5.675 -12.302 -0.736 1.00 95.75 94 ARG A N 1
ATOM 756 C CA . ARG A 1 94 ? 5.173 -13.326 0.207 1.00 95.75 94 ARG A CA 1
ATOM 757 C C . ARG A 1 94 ? 6.275 -14.036 0.993 1.00 95.75 94 ARG A C 1
ATOM 759 O O . ARG A 1 94 ? 6.112 -14.287 2.176 1.00 95.75 94 ARG A O 1
ATOM 766 N N . HIS A 1 95 ? 7.410 -14.304 0.352 1.00 93.31 95 HIS A N 1
ATOM 767 C CA . HIS A 1 95 ? 8.550 -14.998 0.966 1.00 93.31 95 HIS A CA 1
ATOM 768 C C . HIS A 1 95 ? 9.540 -14.054 1.668 1.00 93.31 95 HIS A C 1
ATOM 770 O O . HIS A 1 95 ? 10.565 -14.498 2.180 1.00 93.31 95 HIS A O 1
ATOM 776 N N . ARG A 1 96 ? 9.276 -12.743 1.651 1.00 96.12 96 ARG A N 1
ATOM 777 C CA . ARG A 1 96 ? 10.118 -11.704 2.269 1.00 96.12 96 ARG A CA 1
ATOM 778 C C . ARG A 1 96 ? 9.449 -11.011 3.449 1.00 96.12 96 ARG A C 1
ATOM 780 O O . ARG A 1 96 ? 10.044 -10.118 4.051 1.00 96.12 96 ARG A O 1
ATOM 787 N N . VAL A 1 97 ? 8.222 -11.403 3.759 1.00 96.88 97 VAL A N 1
ATOM 788 C CA . VAL A 1 97 ? 7.471 -10.940 4.918 1.00 96.88 97 VAL A CA 1
ATOM 789 C C . VAL A 1 97 ? 7.169 -12.130 5.817 1.00 96.88 97 VAL A C 1
ATOM 791 O O . VAL A 1 97 ? 7.042 -13.260 5.356 1.00 96.88 97 VAL A O 1
ATOM 794 N N . GLU A 1 98 ? 7.060 -11.869 7.108 1.00 95.56 98 GLU A N 1
ATOM 795 C CA . GLU A 1 98 ? 6.700 -12.852 8.115 1.00 95.56 98 GLU A CA 1
ATOM 796 C C . GLU A 1 98 ? 5.266 -12.610 8.574 1.00 95.56 98 GLU A C 1
ATOM 798 O O . GLU A 1 98 ? 4.828 -11.470 8.755 1.00 95.56 98 GLU A O 1
ATOM 803 N N . GLY A 1 99 ? 4.569 -13.705 8.848 1.00 93.69 99 GLY A N 1
ATOM 804 C CA . GLY A 1 99 ? 3.246 -13.717 9.451 1.00 93.69 99 GLY A CA 1
ATOM 805 C C . GLY A 1 99 ? 2.181 -14.372 8.588 1.00 93.69 99 GLY A C 1
ATOM 806 O O . GLY A 1 99 ? 2.458 -14.845 7.488 1.00 93.69 99 GLY A O 1
ATOM 807 N N . SER A 1 100 ? 0.966 -14.428 9.122 1.00 93.50 100 SER A N 1
ATOM 808 C CA . SER A 1 100 ? -0.189 -15.044 8.468 1.00 93.50 100 SER A CA 1
ATOM 809 C C . SER A 1 100 ? -1.239 -14.019 8.039 1.00 93.50 100 SER A C 1
ATOM 811 O O . SER A 1 100 ? -1.183 -12.839 8.397 1.00 93.50 100 SER A O 1
ATOM 813 N N . TRP A 1 101 ? -2.228 -14.497 7.284 1.00 92.94 101 TRP A N 1
ATOM 814 C CA . TRP A 1 101 ? -3.425 -13.735 6.934 1.00 92.94 101 TRP A CA 1
ATOM 815 C C . TRP A 1 101 ? -4.105 -13.122 8.170 1.00 92.94 101 TRP A C 1
ATOM 817 O O . TRP A 1 101 ? -4.357 -11.920 8.200 1.00 92.94 101 TRP A O 1
ATOM 827 N N . ASP A 1 102 ? -4.306 -13.918 9.225 1.00 90.62 102 ASP A N 1
ATOM 828 C CA . ASP A 1 102 ? -5.004 -13.499 10.452 1.00 90.62 102 ASP A CA 1
ATOM 829 C C . ASP A 1 102 ? -4.268 -12.394 11.222 1.00 90.62 102 ASP A C 1
ATOM 831 O O . ASP A 1 102 ? -4.879 -11.499 11.824 1.00 90.62 102 ASP A O 1
ATOM 835 N N . GLU A 1 103 ? -2.932 -12.431 11.191 1.00 92.44 103 GLU A N 1
ATOM 836 C CA . GLU A 1 103 ? -2.108 -11.377 11.778 1.00 92.44 103 GLU A CA 1
ATOM 837 C C . GLU A 1 103 ? -2.249 -10.058 11.010 1.00 92.44 103 GLU A C 1
ATOM 839 O O . GLU A 1 103 ? -2.074 -8.993 11.605 1.00 92.44 103 GLU A O 1
ATOM 844 N N . GLY A 1 104 ? -2.601 -10.117 9.724 1.00 94.94 104 GLY A N 1
ATOM 845 C CA . GLY A 1 104 ? -2.684 -8.990 8.810 1.00 94.94 104 GLY A CA 1
ATOM 846 C C . GLY A 1 104 ? -1.300 -8.432 8.498 1.00 94.94 104 GLY A C 1
ATOM 847 O O . GLY A 1 104 ? -0.695 -7.730 9.315 1.00 94.94 104 GLY A O 1
ATOM 848 N N . VAL A 1 105 ? -0.796 -8.729 7.302 1.00 98.19 105 VAL A N 1
ATOM 849 C CA . VAL A 1 105 ? 0.531 -8.292 6.850 1.00 98.19 105 VAL A CA 1
ATOM 850 C C . VAL A 1 105 ? 0.377 -7.237 5.763 1.00 98.19 105 VAL A C 1
ATOM 852 O O . VAL A 1 105 ? -0.274 -7.471 4.744 1.00 98.19 105 VAL A O 1
ATOM 855 N N . VAL A 1 106 ? 0.982 -6.070 5.983 1.00 98.50 106 VAL A N 1
ATOM 856 C CA . VAL A 1 106 ? 0.888 -4.917 5.078 1.00 98.50 106 VAL A CA 1
ATOM 857 C C . VAL A 1 106 ? 2.268 -4.420 4.708 1.00 98.50 106 VAL A C 1
ATOM 859 O O . VAL A 1 106 ? 3.116 -4.248 5.581 1.00 98.50 106 VAL A O 1
ATOM 862 N N . VAL A 1 107 ? 2.472 -4.121 3.430 1.00 98.56 107 VAL A N 1
ATOM 863 C CA . VAL A 1 107 ? 3.678 -3.471 2.922 1.00 98.56 107 VAL A CA 1
ATOM 864 C C . VAL A 1 107 ? 3.314 -2.089 2.391 1.00 98.56 107 VAL A C 1
ATOM 866 O O . VAL A 1 107 ? 2.508 -1.953 1.475 1.00 98.56 107 VAL A O 1
ATOM 869 N N . ILE A 1 108 ? 3.932 -1.054 2.953 1.00 98.50 108 ILE A N 1
ATOM 870 C CA . ILE A 1 108 ? 3.804 0.334 2.506 1.00 98.50 108 ILE A CA 1
ATOM 871 C C . ILE A 1 108 ? 5.018 0.660 1.634 1.00 98.50 108 ILE A C 1
ATOM 873 O O . ILE A 1 108 ? 6.155 0.701 2.120 1.00 98.50 108 ILE A O 1
ATOM 877 N N . THR A 1 109 ? 4.774 0.895 0.347 1.00 97.19 109 THR A N 1
ATOM 878 C CA . THR A 1 109 ? 5.810 1.091 -0.672 1.00 97.19 109 THR A CA 1
ATOM 879 C C . THR A 1 109 ? 5.764 2.497 -1.281 1.00 97.19 109 THR A C 1
ATOM 881 O O . THR A 1 109 ? 4.678 3.050 -1.471 1.00 97.19 109 THR A O 1
ATOM 884 N N . PRO A 1 110 ? 6.923 3.105 -1.605 1.00 96.31 110 PRO A N 1
ATOM 885 C CA . PRO A 1 110 ? 6.975 4.331 -2.393 1.00 96.31 110 PRO A CA 1
ATOM 886 C C . PRO A 1 110 ? 6.830 4.083 -3.905 1.00 96.31 110 PRO A C 1
ATOM 888 O O . PRO A 1 110 ? 6.883 5.043 -4.661 1.00 96.31 110 PRO A O 1
ATOM 891 N N . ASP A 1 111 ? 6.692 2.837 -4.372 1.00 96.88 111 ASP A N 1
ATOM 892 C CA . ASP A 1 111 ? 6.468 2.546 -5.794 1.00 96.88 111 ASP A CA 1
ATOM 893 C C . ASP A 1 111 ? 5.004 2.722 -6.206 1.00 96.88 111 ASP A C 1
ATOM 895 O O . ASP A 1 111 ? 4.090 2.566 -5.392 1.00 96.88 111 ASP A O 1
ATOM 899 N N . TYR A 1 112 ? 4.781 2.994 -7.493 1.00 97.50 112 TYR A N 1
ATOM 900 C CA . TYR A 1 112 ? 3.446 3.028 -8.080 1.00 97.50 112 TYR A CA 1
ATOM 901 C C . TYR A 1 112 ? 2.925 1.611 -8.301 1.00 97.50 112 TYR A C 1
ATOM 903 O O . TYR A 1 112 ? 3.635 0.743 -8.815 1.00 97.50 112 TYR A O 1
ATOM 911 N N . LEU A 1 113 ? 1.664 1.397 -7.942 1.00 97.81 113 LEU A N 1
ATOM 912 C CA . LEU A 1 113 ? 0.974 0.128 -8.127 1.00 97.81 113 LEU A CA 1
ATOM 913 C C . LEU A 1 113 ? -0.205 0.325 -9.067 1.00 97.81 113 LEU A C 1
ATOM 915 O O . LEU A 1 113 ? -0.880 1.355 -9.038 1.00 97.81 113 LEU A O 1
ATOM 919 N N . CYS A 1 114 ? -0.469 -0.689 -9.874 1.00 96.38 114 CYS A N 1
ATOM 920 C CA . CYS A 1 114 ? -1.659 -0.764 -10.696 1.00 96.38 114 CYS A CA 1
ATOM 921 C C . CYS A 1 114 ? -2.279 -2.156 -10.610 1.00 96.38 114 CYS A C 1
ATOM 923 O O . CYS A 1 114 ? -1.647 -3.120 -10.185 1.00 96.38 114 CYS A O 1
ATOM 925 N N . SER A 1 115 ? -3.534 -2.258 -11.012 1.00 94.81 115 SER A N 1
ATOM 926 C CA . SER A 1 115 ? -4.225 -3.531 -11.186 1.00 94.81 115 SER A CA 1
ATOM 927 C C . SER A 1 115 ? -5.094 -3.442 -12.427 1.00 94.81 115 SER A C 1
ATOM 929 O O . SER A 1 115 ? -5.576 -2.354 -12.752 1.00 94.81 115 SER A O 1
ATOM 931 N N . ARG A 1 116 ? -5.369 -4.581 -13.048 1.00 91.19 116 ARG A N 1
ATOM 932 C CA . ARG A 1 116 ? -6.387 -4.705 -14.088 1.00 91.19 116 ARG A CA 1
ATOM 933 C C . ARG A 1 116 ? -7.391 -5.757 -13.650 1.00 91.19 116 ARG A C 1
ATOM 935 O O . ARG A 1 116 ? -7.007 -6.906 -13.429 1.00 91.19 116 ARG A O 1
ATOM 942 N N . GLN A 1 117 ? -8.652 -5.369 -13.478 1.00 82.56 117 GLN A N 1
ATOM 943 C CA . GLN A 1 117 ? -9.688 -6.328 -13.115 1.00 82.56 117 GLN A CA 1
ATOM 944 C C . GLN A 1 117 ? -10.036 -7.207 -14.323 1.00 82.56 117 GLN A C 1
ATOM 946 O O . GLN A 1 117 ? -9.892 -6.810 -15.479 1.00 82.56 117 GLN A O 1
ATOM 951 N N . LYS A 1 118 ? -10.491 -8.438 -14.070 1.00 76.62 118 LYS A N 1
ATOM 952 C CA . LYS A 1 118 ? -10.960 -9.327 -15.137 1.00 76.62 118 LYS A CA 1
ATOM 953 C C . LYS A 1 118 ? -12.128 -8.667 -15.879 1.00 76.62 118 LYS A C 1
ATOM 955 O O . LYS A 1 118 ? -13.154 -8.392 -15.268 1.00 76.62 118 LYS A O 1
ATOM 960 N N . GLY A 1 119 ? -11.970 -8.473 -17.187 1.00 75.25 119 GLY A N 1
ATOM 961 C CA . GLY A 1 119 ? -12.956 -7.799 -18.035 1.00 75.25 119 GLY A CA 1
ATOM 962 C C . GLY A 1 119 ? -12.703 -6.302 -18.237 1.00 75.25 119 GLY A C 1
ATOM 963 O O . GLY A 1 119 ? -13.431 -5.689 -19.005 1.00 75.25 119 GLY A O 1
ATOM 964 N N . GLU A 1 120 ? -11.682 -5.724 -17.595 1.00 81.31 120 GLU A N 1
ATOM 965 C CA . GLU A 1 120 ? -11.170 -4.398 -17.950 1.00 81.31 120 GLU A CA 1
ATOM 966 C C . GLU A 1 120 ? -10.098 -4.515 -19.038 1.00 81.31 120 GLU A C 1
ATOM 968 O O . GLU A 1 120 ? -9.229 -5.390 -18.987 1.00 81.31 120 GLU A O 1
ATOM 973 N N . ASP A 1 121 ? -10.113 -3.578 -19.984 1.00 81.81 121 ASP A N 1
ATOM 974 C CA . ASP A 1 121 ? -9.157 -3.560 -21.096 1.00 81.81 121 ASP A CA 1
ATOM 975 C C . ASP A 1 121 ? -7.798 -2.961 -20.707 1.00 81.81 121 ASP A C 1
ATOM 977 O O . ASP A 1 121 ? -6.801 -3.168 -21.400 1.00 81.81 121 ASP A O 1
ATOM 981 N N . ARG A 1 122 ? -7.726 -2.238 -19.580 1.00 89.88 122 ARG A N 1
ATOM 982 C CA . ARG A 1 122 ? -6.540 -1.465 -19.195 1.00 89.88 122 ARG A CA 1
ATOM 983 C C . ARG A 1 122 ? -6.208 -1.540 -17.711 1.00 89.88 122 ARG A C 1
ATOM 985 O O . ARG A 1 122 ? -7.076 -1.716 -16.863 1.00 89.88 122 ARG A O 1
ATOM 992 N N . TYR A 1 123 ? -4.933 -1.361 -17.404 1.00 93.75 123 TYR A N 1
ATOM 993 C CA . TYR A 1 123 ? -4.433 -1.170 -16.054 1.00 93.75 123 TYR A CA 1
ATOM 994 C C . TYR A 1 123 ? -4.837 0.192 -15.501 1.00 93.75 123 TYR A C 1
ATOM 996 O O . TYR A 1 123 ? -4.746 1.222 -16.170 1.00 93.75 123 TYR A O 1
ATOM 1004 N N . HIS A 1 124 ? -5.214 0.192 -14.229 1.00 93.75 124 HIS A N 1
ATOM 1005 C CA . HIS A 1 124 ? -5.514 1.393 -13.472 1.00 93.75 124 HIS A CA 1
ATOM 1006 C C . HIS A 1 124 ? -4.569 1.504 -12.287 1.00 93.75 124 HIS A C 1
ATOM 1008 O O . HIS A 1 124 ? -4.340 0.517 -11.582 1.00 93.75 124 HIS A O 1
ATOM 1014 N N . LEU A 1 125 ? -4.050 2.707 -12.037 1.00 95.38 125 LEU A N 1
ATOM 1015 C CA . LEU A 1 125 ? -3.313 2.981 -10.809 1.00 95.38 125 LEU A CA 1
ATOM 1016 C C . LEU A 1 125 ? -4.195 2.700 -9.589 1.00 95.38 125 LEU A C 1
ATOM 1018 O O . LEU A 1 125 ? -5.413 2.906 -9.603 1.00 95.38 125 LEU A O 1
ATOM 1022 N N . ARG A 1 126 ? -3.562 2.215 -8.523 1.00 96.12 126 ARG A N 1
ATOM 1023 C CA . ARG A 1 126 ? -4.199 1.904 -7.245 1.00 96.12 126 ARG A CA 1
ATOM 1024 C C . ARG A 1 126 ? -3.337 2.430 -6.106 1.00 96.12 126 ARG A C 1
ATOM 1026 O O . ARG A 1 126 ? -2.118 2.278 -6.110 1.00 96.12 126 ARG A O 1
ATOM 1033 N N . TYR A 1 127 ? -3.980 2.995 -5.091 1.00 96.56 127 TYR A N 1
ATOM 1034 C CA . TYR A 1 127 ? -3.317 3.305 -3.823 1.00 96.56 127 TYR A CA 1
ATOM 1035 C C . TYR A 1 127 ? -3.212 2.088 -2.899 1.00 96.56 127 TYR A C 1
ATOM 1037 O O . TYR A 1 127 ? -2.373 2.078 -2.002 1.00 96.56 127 TYR A O 1
ATOM 1045 N N . ILE A 1 128 ? -4.034 1.055 -3.109 1.00 97.88 128 ILE A N 1
ATOM 1046 C CA . ILE A 1 128 ? -4.051 -0.166 -2.301 1.00 97.88 128 ILE A CA 1
ATOM 1047 C C . ILE A 1 128 ? -4.321 -1.398 -3.167 1.00 97.88 128 ILE A C 1
ATOM 1049 O O . ILE A 1 128 ? -5.115 -1.339 -4.104 1.00 97.88 128 ILE A O 1
ATOM 1053 N N . ILE A 1 129 ? -3.666 -2.508 -2.837 1.00 98.06 129 ILE A N 1
ATOM 1054 C CA . ILE A 1 129 ? -3.880 -3.826 -3.436 1.00 98.06 129 ILE A CA 1
ATOM 1055 C C . ILE A 1 129 ? -4.238 -4.790 -2.311 1.00 98.06 129 ILE A C 1
ATOM 1057 O O . ILE A 1 129 ? -3.389 -5.120 -1.479 1.00 98.06 129 ILE A O 1
ATOM 1061 N N . PHE A 1 130 ? -5.496 -5.223 -2.291 1.00 97.31 130 PHE A N 1
ATOM 1062 C CA . PHE A 1 130 ? -6.009 -6.205 -1.342 1.00 97.31 130 PHE A CA 1
ATOM 1063 C C . PHE A 1 130 ? -5.608 -7.616 -1.787 1.00 97.31 130 PHE A C 1
ATOM 1065 O O . PHE A 1 130 ? -6.289 -8.265 -2.575 1.00 97.31 130 PHE A O 1
ATOM 1072 N N . ASP A 1 131 ? -4.450 -8.049 -1.304 1.00 96.56 131 ASP A N 1
ATOM 1073 C CA . ASP A 1 131 ? -3.865 -9.381 -1.485 1.00 96.56 131 ASP A CA 1
ATOM 1074 C C . ASP A 1 131 ? -3.050 -9.706 -0.217 1.00 96.56 131 ASP A C 1
ATOM 1076 O O . ASP A 1 131 ? -3.080 -8.947 0.761 1.00 96.56 131 ASP A O 1
ATOM 1080 N N . PHE A 1 132 ? -2.311 -10.812 -0.210 1.00 96.69 132 PHE A N 1
ATOM 1081 C CA . PHE A 1 132 ? -1.391 -11.172 0.859 1.00 96.69 132 PHE A CA 1
ATOM 1082 C C . PHE A 1 132 ? 0.073 -11.164 0.385 1.00 96.69 132 PHE A C 1
ATOM 1084 O O . PHE A 1 132 ? 0.431 -11.998 -0.452 1.00 96.69 132 PHE A O 1
ATOM 1091 N N . PRO A 1 133 ? 0.938 -10.302 0.962 1.00 98.19 133 PRO A N 1
ATOM 1092 C CA . PRO A 1 133 ? 0.599 -9.189 1.858 1.00 98.19 133 PRO A CA 1
ATOM 1093 C C . PRO A 1 133 ? -0.187 -8.082 1.137 1.00 98.19 133 PRO A C 1
ATOM 1095 O O . PRO A 1 133 ? -0.037 -7.885 -0.071 1.00 98.19 133 PRO A O 1
ATOM 1098 N N . THR A 1 134 ? -0.979 -7.307 1.880 1.00 98.56 134 THR A N 1
ATOM 1099 C CA . THR A 1 134 ? -1.672 -6.144 1.304 1.00 98.56 134 THR A CA 1
ATOM 1100 C C . THR A 1 134 ? -0.649 -5.058 1.015 1.00 98.56 134 THR A C 1
ATOM 1102 O O . THR A 1 134 ? 0.193 -4.756 1.863 1.00 98.56 134 THR A O 1
ATOM 1105 N N . LEU A 1 135 ? -0.711 -4.455 -0.170 1.00 98.69 135 LEU A N 1
ATOM 1106 C CA . LEU A 1 135 ? 0.211 -3.389 -0.553 1.00 98.69 135 LEU A CA 1
ATOM 1107 C C . LEU A 1 135 ? -0.482 -2.034 -0.486 1.00 98.69 135 LEU A C 1
ATOM 1109 O O . LEU A 1 135 ? -1.590 -1.891 -0.993 1.00 98.69 135 LEU A O 1
ATOM 1113 N N . ILE A 1 136 ? 0.188 -1.031 0.076 1.00 98.56 136 ILE A N 1
ATOM 1114 C CA . ILE A 1 136 ? -0.237 0.371 0.016 1.00 98.56 136 ILE A CA 1
ATOM 1115 C C . ILE A 1 136 ? 0.844 1.170 -0.709 1.00 98.56 136 ILE A C 1
ATOM 1117 O O . ILE A 1 136 ? 1.993 1.215 -0.267 1.00 98.56 136 ILE A O 1
ATOM 1121 N N . SER A 1 137 ? 0.470 1.808 -1.817 1.00 98.12 137 SER A N 1
ATOM 1122 C CA . SER A 1 137 ? 1.329 2.714 -2.579 1.00 98.12 137 SER A CA 1
ATOM 1123 C C . SER A 1 137 ? 1.194 4.129 -2.034 1.00 98.12 137 SER A C 1
ATOM 1125 O O . SER A 1 137 ? 0.130 4.738 -2.145 1.00 98.12 137 SER A O 1
ATOM 1127 N N . LEU A 1 138 ? 2.278 4.675 -1.479 1.00 97.50 138 LEU A N 1
ATOM 1128 C CA . LEU A 1 138 ? 2.322 6.070 -1.042 1.00 97.50 138 LEU A CA 1
ATOM 1129 C C . LEU A 1 138 ? 2.012 7.051 -2.184 1.00 97.50 138 LEU A C 1
ATOM 1131 O O . LEU A 1 138 ? 1.092 7.848 -2.010 1.00 97.50 138 LEU A O 1
ATOM 1135 N N . PRO A 1 139 ? 2.693 7.014 -3.348 1.00 96.69 139 PRO A N 1
ATOM 1136 C CA . PRO A 1 139 ? 2.337 7.924 -4.434 1.00 96.69 139 PRO A CA 1
ATOM 1137 C C . PRO A 1 139 ? 0.953 7.612 -5.021 1.00 96.69 139 PRO A C 1
ATOM 1139 O O . PRO A 1 139 ? 0.260 8.522 -5.467 1.00 96.69 139 PRO A O 1
ATOM 1142 N N . GLY A 1 140 ? 0.494 6.357 -4.952 1.00 96.75 140 GLY A N 1
ATOM 1143 C CA . GLY A 1 140 ? -0.858 5.991 -5.360 1.00 96.75 140 GLY A CA 1
ATOM 1144 C C . GLY A 1 140 ? -1.943 6.751 -4.592 1.00 96.75 140 GLY A C 1
ATOM 1145 O O . GLY A 1 140 ? -2.954 7.091 -5.194 1.00 96.75 140 GLY A O 1
ATOM 1146 N N . ILE A 1 141 ? -1.745 7.081 -3.305 1.00 96.44 141 ILE A N 1
ATOM 1147 C CA . ILE A 1 141 ? -2.706 7.889 -2.516 1.00 96.44 141 ILE A CA 1
ATOM 1148 C C . ILE A 1 141 ? -3.013 9.228 -3.207 1.00 96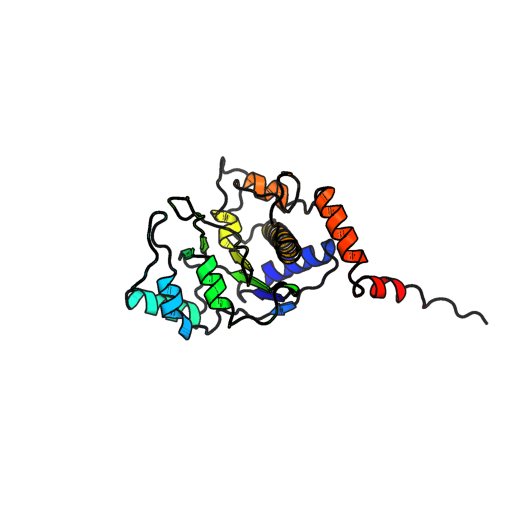.44 141 ILE A C 1
ATOM 1150 O O . ILE A 1 141 ? -4.127 9.739 -3.108 1.00 96.44 141 ILE A O 1
ATOM 1154 N N . ILE A 1 142 ? -2.024 9.781 -3.907 1.00 94.94 142 ILE A N 1
ATOM 1155 C CA . ILE A 1 142 ? -2.079 11.098 -4.538 1.00 94.94 142 ILE A CA 1
ATOM 1156 C C . ILE A 1 142 ? -2.516 10.985 -6.005 1.00 94.94 142 ILE A C 1
ATOM 1158 O O . ILE A 1 142 ? -3.358 11.759 -6.465 1.00 94.94 142 ILE A O 1
ATOM 1162 N N . GLU A 1 143 ? -1.943 10.026 -6.732 1.00 94.12 143 GLU A N 1
ATOM 1163 C CA . GLU A 1 143 ? -2.009 9.957 -8.199 1.00 94.12 143 GLU A CA 1
ATOM 1164 C C . GLU A 1 143 ? -3.012 8.927 -8.740 1.00 94.12 143 GLU A C 1
ATOM 1166 O O . GLU A 1 143 ? -3.431 9.027 -9.889 1.00 94.12 143 GLU A O 1
ATOM 1171 N N . ALA A 1 144 ? -3.404 7.919 -7.952 1.00 94.69 144 ALA A N 1
ATOM 1172 C CA . ALA A 1 144 ? -4.363 6.913 -8.410 1.00 94.69 144 ALA A CA 1
ATOM 1173 C C . ALA A 1 144 ? -5.816 7.415 -8.532 1.00 94.69 144 ALA A C 1
ATOM 1175 O O . ALA A 1 144 ? -6.465 7.053 -9.517 1.00 94.69 144 ALA A O 1
ATOM 1176 N N . PRO A 1 145 ? -6.375 8.179 -7.568 1.00 93.50 145 PRO A N 1
ATOM 1177 C CA . PRO A 1 145 ? -7.738 8.680 -7.701 1.00 93.50 145 PRO A CA 1
ATOM 1178 C C . PRO A 1 145 ? -7.805 9.837 -8.710 1.00 93.50 145 PRO A C 1
ATOM 1180 O O . PRO A 1 145 ? -6.903 10.672 -8.789 1.00 93.50 145 PRO A O 1
ATOM 1183 N N . ALA A 1 146 ? -8.899 9.907 -9.466 1.00 90.44 146 ALA A N 1
ATOM 1184 C CA . ALA A 1 146 ? -9.119 10.959 -10.454 1.00 90.44 146 ALA A CA 1
ATOM 1185 C C . ALA A 1 146 ? -9.334 12.336 -9.795 1.00 90.44 146 ALA A C 1
ATOM 1187 O O . ALA A 1 146 ? -9.736 12.430 -8.633 1.00 90.44 146 ALA A O 1
ATOM 1188 N N . ARG A 1 147 ? -9.095 13.415 -10.552 1.00 87.19 147 ARG A N 1
ATOM 1189 C CA . ARG A 1 147 ? -9.251 14.811 -10.105 1.00 87.19 147 ARG A CA 1
ATOM 1190 C C . ARG A 1 147 ? -10.273 15.541 -10.984 1.00 87.19 147 ARG A C 1
ATOM 1192 O O . ARG A 1 147 ? -10.214 15.418 -12.206 1.00 87.19 147 ARG A O 1
ATOM 1199 N N . ARG A 1 148 ? -11.221 16.268 -10.384 1.00 76.69 148 ARG A N 1
ATOM 1200 C CA . ARG A 1 148 ? -12.211 17.127 -11.070 1.00 76.69 148 ARG A CA 1
ATOM 1201 C C . ARG A 1 148 ? -11.842 18.615 -11.072 1.00 76.69 148 ARG A C 1
ATOM 1203 O O . ARG A 1 148 ? -12.296 19.328 -11.962 1.00 76.69 148 ARG A O 1
ATOM 1210 N N . SER A 1 149 ? -11.064 19.085 -10.102 1.00 69.94 149 SER A N 1
ATOM 1211 C CA . SER A 1 149 ? -10.538 20.453 -9.991 1.00 69.94 149 SER A CA 1
ATOM 1212 C C . SER A 1 149 ? -9.089 20.416 -9.473 1.00 69.94 149 SER A C 1
ATOM 1214 O O . SER A 1 149 ? -8.496 19.344 -9.391 1.00 69.94 149 SER A O 1
ATOM 1216 N N . GLU A 1 150 ? -8.483 21.569 -9.181 1.00 69.19 150 GLU A N 1
ATOM 1217 C CA . GLU A 1 150 ? -7.132 21.652 -8.585 1.00 69.19 150 GLU A CA 1
ATOM 1218 C C . GLU A 1 150 ? -7.143 22.186 -7.141 1.00 69.19 150 GLU A C 1
ATOM 1220 O O . GLU A 1 150 ? -6.155 22.074 -6.412 1.00 69.19 150 GLU A O 1
ATOM 1225 N N . GLU A 1 151 ? -8.273 22.717 -6.671 1.00 71.19 151 GLU A N 1
ATOM 1226 C CA . GLU A 1 151 ? -8.386 23.293 -5.330 1.00 71.19 151 GLU A CA 1
ATOM 1227 C C . GLU A 1 151 ? -8.544 22.214 -4.250 1.00 71.19 151 GLU A C 1
ATOM 1229 O O . GLU A 1 151 ? -9.416 21.352 -4.324 1.00 71.19 151 GLU A O 1
ATOM 1234 N N . GLY A 1 152 ? -7.708 22.275 -3.208 1.00 72.81 152 GLY A N 1
ATOM 1235 C CA . GLY A 1 152 ? -7.791 21.368 -2.058 1.00 72.81 152 GLY A CA 1
ATOM 1236 C C . GLY A 1 152 ? -7.162 19.986 -2.267 1.00 72.81 152 GLY A C 1
ATOM 1237 O O . GLY A 1 152 ? -7.258 19.150 -1.366 1.00 72.81 152 GLY A O 1
ATOM 1238 N N . TYR A 1 153 ? -6.480 19.750 -3.389 1.00 82.69 153 TYR A N 1
ATOM 1239 C CA . TYR A 1 153 ? -5.846 18.468 -3.711 1.00 82.69 153 TYR A CA 1
ATOM 1240 C C . TYR A 1 153 ? -4.563 18.203 -2.921 1.00 82.69 153 TYR A C 1
ATOM 1242 O O . TYR A 1 153 ? -3.927 19.106 -2.377 1.00 82.69 153 TYR A O 1
ATOM 1250 N N . LEU A 1 154 ? -4.209 16.925 -2.848 1.00 89.19 154 LEU A N 1
ATOM 1251 C CA . LEU A 1 154 ? -2.899 16.435 -2.450 1.00 89.19 154 LEU A CA 1
ATOM 1252 C C . LEU A 1 154 ? -1.959 16.562 -3.649 1.00 89.19 154 LEU A C 1
ATOM 1254 O O . LEU A 1 154 ? -2.287 16.088 -4.739 1.00 89.19 154 LEU A O 1
ATOM 1258 N N . TRP A 1 155 ? -0.792 17.158 -3.426 1.00 87.44 155 TRP A N 1
ATOM 1259 C CA . TRP A 1 155 ? 0.249 17.318 -4.448 1.00 87.44 155 TRP A CA 1
ATOM 1260 C C . TRP A 1 155 ? 1.495 16.496 -4.138 1.00 87.44 155 TRP A C 1
ATOM 1262 O O . TRP A 1 155 ? 2.172 16.019 -5.045 1.00 87.44 155 TRP A O 1
ATOM 1272 N N . ASP A 1 156 ? 1.787 16.299 -2.854 1.00 92.56 156 ASP A N 1
ATOM 1273 C CA . ASP A 1 156 ? 2.950 15.554 -2.402 1.00 92.56 156 ASP A CA 1
ATOM 1274 C C . ASP A 1 156 ? 2.714 14.880 -1.040 1.00 92.56 156 ASP A C 1
ATOM 1276 O O . ASP A 1 156 ? 1.716 15.102 -0.349 1.00 92.56 156 ASP A O 1
ATOM 1280 N N . LEU A 1 157 ? 3.649 14.003 -0.665 1.00 93.12 157 LEU A N 1
ATOM 1281 C CA . LEU A 1 157 ? 3.587 13.208 0.566 1.00 93.12 157 LEU A CA 1
ATOM 1282 C C . LEU A 1 157 ? 3.826 14.018 1.853 1.00 93.12 157 LEU A C 1
ATOM 1284 O O . LEU A 1 157 ? 3.717 13.459 2.945 1.00 93.12 157 LEU A O 1
ATOM 1288 N N . GLY A 1 158 ? 4.194 15.292 1.740 1.00 93.88 158 GLY A N 1
ATOM 1289 C CA . GLY A 1 158 ? 4.354 16.239 2.838 1.00 93.88 158 GLY A CA 1
ATOM 1290 C C . GLY A 1 158 ? 3.044 16.873 3.306 1.00 93.88 158 GLY A C 1
ATOM 1291 O O . GLY A 1 158 ? 3.045 17.539 4.341 1.00 93.88 158 GLY A O 1
ATOM 1292 N N . ASP A 1 159 ? 1.927 16.649 2.607 1.00 94.75 159 ASP A N 1
ATOM 1293 C CA . ASP A 1 159 ? 0.617 17.126 3.046 1.00 94.75 159 ASP A CA 1
ATOM 1294 C C . ASP A 1 159 ? 0.207 16.484 4.389 1.00 94.75 159 ASP A C 1
ATOM 1296 O O . ASP A 1 159 ? 0.233 15.262 4.573 1.00 94.75 159 ASP A O 1
ATOM 1300 N N . PHE A 1 160 ? -0.211 17.323 5.343 1.00 93.50 160 PHE A N 1
ATOM 1301 C CA . PHE A 1 160 ? -0.570 16.922 6.710 1.00 93.50 160 PHE A CA 1
ATOM 1302 C C . PHE A 1 160 ? -1.758 15.946 6.785 1.00 93.50 160 PHE A C 1
ATOM 1304 O O . PHE A 1 160 ? -2.018 15.354 7.836 1.00 93.50 160 PHE A O 1
ATOM 1311 N N . ARG A 1 161 ? -2.511 15.781 5.693 1.00 94.56 161 ARG A N 1
ATOM 1312 C CA . ARG A 1 161 ? -3.647 14.860 5.594 1.00 94.56 161 ARG A CA 1
ATOM 1313 C C . ARG A 1 161 ? -3.208 13.433 5.265 1.00 94.56 161 ARG A C 1
ATOM 1315 O O . ARG A 1 161 ? -3.918 12.499 5.642 1.00 94.56 161 ARG A O 1
ATOM 1322 N N . ILE A 1 162 ? -2.038 13.228 4.646 1.00 96.31 162 ILE A N 1
ATOM 1323 C CA . ILE A 1 162 ? -1.547 11.897 4.234 1.00 96.31 162 ILE A CA 1
ATOM 1324 C C . ILE A 1 162 ? -1.477 10.902 5.407 1.00 96.31 162 ILE A C 1
ATOM 1326 O O . ILE A 1 162 ? -1.963 9.783 5.231 1.00 96.31 162 ILE A O 1
ATOM 1330 N N . PRO A 1 163 ? -0.974 11.250 6.613 1.00 96.75 163 PRO A N 1
ATOM 1331 C CA . PRO A 1 163 ? -0.983 10.324 7.746 1.00 96.75 163 PRO A CA 1
ATOM 1332 C C . PRO A 1 163 ? -2.387 9.819 8.112 1.00 96.75 163 PRO A C 1
ATOM 1334 O O . PRO A 1 163 ? -2.557 8.638 8.420 1.00 96.75 163 PRO A O 1
ATOM 1337 N N . ARG A 1 164 ? -3.411 10.686 8.051 1.00 96.06 164 ARG A N 1
ATOM 1338 C CA . ARG A 1 164 ? -4.805 10.308 8.353 1.00 96.06 164 ARG A CA 1
ATOM 1339 C C . ARG A 1 164 ? -5.382 9.388 7.289 1.00 96.06 164 ARG A C 1
ATOM 1341 O O . ARG A 1 164 ? -6.040 8.411 7.644 1.00 96.06 164 ARG A O 1
ATOM 1348 N N . ILE A 1 165 ? -5.092 9.672 6.019 1.00 97.00 165 ILE A N 1
ATOM 1349 C CA . ILE A 1 165 ? -5.518 8.839 4.890 1.00 97.00 165 ILE A CA 1
ATOM 1350 C C . ILE A 1 165 ? -4.861 7.463 4.975 1.00 97.00 165 ILE A C 1
ATOM 1352 O O . ILE A 1 165 ? -5.548 6.448 4.906 1.00 97.00 165 ILE A O 1
ATOM 1356 N N . LEU A 1 166 ? -3.546 7.416 5.202 1.00 97.62 166 LEU A N 1
ATOM 1357 C CA . LEU A 1 166 ? -2.805 6.169 5.363 1.00 97.62 166 LEU A CA 1
ATOM 1358 C C . LEU A 1 166 ? -3.325 5.358 6.556 1.00 97.62 166 LEU A C 1
ATOM 1360 O O . LEU A 1 166 ? -3.492 4.147 6.438 1.00 97.62 166 LEU A O 1
ATOM 1364 N N . ALA A 1 167 ? -3.644 6.011 7.679 1.00 97.00 167 ALA A N 1
ATOM 1365 C CA . ALA A 1 167 ? -4.296 5.345 8.800 1.00 97.00 167 ALA A CA 1
ATOM 1366 C C . ALA A 1 167 ? -5.629 4.719 8.360 1.00 97.00 167 ALA A C 1
ATOM 1368 O O . ALA A 1 167 ? -5.814 3.521 8.546 1.00 97.00 167 ALA A O 1
ATOM 1369 N N . ALA A 1 168 ? -6.520 5.482 7.717 1.00 96.19 168 ALA A N 1
ATOM 1370 C CA . ALA A 1 168 ? -7.807 4.981 7.230 1.00 96.19 168 ALA A CA 1
ATOM 1371 C C . ALA A 1 168 ? -7.662 3.788 6.265 1.00 96.19 168 ALA A C 1
ATOM 1373 O O . ALA A 1 168 ? -8.418 2.825 6.385 1.00 96.19 168 ALA A O 1
ATOM 1374 N N . LEU A 1 169 ? -6.662 3.801 5.376 1.00 97.31 169 LEU A N 1
ATOM 1375 C CA . LEU A 1 169 ? -6.335 2.653 4.523 1.00 97.31 169 LEU A CA 1
ATOM 1376 C C . LEU A 1 169 ? -5.904 1.432 5.343 1.00 97.31 169 LEU A C 1
ATOM 1378 O O . LEU A 1 169 ? -6.335 0.328 5.042 1.00 97.31 169 LEU A O 1
ATOM 1382 N N . LEU A 1 170 ? -5.128 1.605 6.416 1.00 96.88 170 LEU A N 1
ATOM 1383 C CA . LEU A 1 170 ? -4.789 0.502 7.322 1.00 96.88 170 LEU A CA 1
ATOM 1384 C C . LEU A 1 170 ? -6.021 -0.062 8.040 1.00 96.88 170 LEU A C 1
ATOM 1386 O O . LEU A 1 170 ? -6.095 -1.272 8.252 1.00 96.88 170 LEU A O 1
ATOM 1390 N N . ILE A 1 171 ? -7.003 0.777 8.395 1.00 94.69 171 ILE A N 1
ATOM 1391 C CA . ILE A 1 171 ? -8.282 0.277 8.921 1.00 94.69 171 ILE A CA 1
ATOM 1392 C C . ILE A 1 171 ? -9.009 -0.526 7.849 1.00 94.69 171 ILE A C 1
ATOM 1394 O O . ILE A 1 171 ? -9.454 -1.636 8.122 1.00 94.69 171 ILE A O 1
ATOM 1398 N N . GLN A 1 172 ? -9.078 -0.001 6.629 1.00 95.75 172 GLN A N 1
ATOM 1399 C CA . GLN A 1 172 ? -9.680 -0.692 5.497 1.00 95.75 172 GLN A CA 1
ATOM 1400 C C . GLN A 1 172 ? -9.038 -2.073 5.270 1.00 95.75 172 GLN A C 1
ATOM 1402 O O . GLN A 1 172 ? -9.739 -3.076 5.167 1.00 95.75 172 GLN A O 1
ATOM 1407 N N . THR A 1 173 ? -7.706 -2.152 5.322 1.00 96.31 173 THR A N 1
ATOM 1408 C CA . THR A 1 173 ? -6.949 -3.409 5.289 1.00 96.31 173 THR A CA 1
ATOM 1409 C C . THR A 1 173 ? -7.269 -4.333 6.463 1.00 96.31 173 THR A C 1
ATOM 1411 O O . THR A 1 173 ? -7.325 -5.549 6.300 1.00 96.31 173 THR A O 1
ATOM 1414 N N . ARG A 1 174 ? -7.484 -3.794 7.666 1.00 94.50 174 ARG A N 1
ATOM 1415 C CA . ARG A 1 174 ? -7.833 -4.617 8.829 1.00 94.50 174 ARG A CA 1
ATOM 1416 C C . ARG A 1 174 ? -9.196 -5.283 8.663 1.00 94.50 174 ARG A C 1
ATOM 1418 O O . ARG A 1 174 ? -9.326 -6.453 9.008 1.00 94.50 174 ARG A O 1
ATOM 1425 N N . PHE A 1 175 ? -10.172 -4.568 8.106 1.00 94.81 175 PHE A N 1
ATOM 1426 C CA . PHE A 1 175 ? -11.462 -5.153 7.743 1.00 94.81 175 PHE A CA 1
ATOM 1427 C C . PHE A 1 175 ? -11.301 -6.217 6.658 1.00 94.81 175 PHE A C 1
ATOM 1429 O O . PHE A 1 175 ? -11.753 -7.334 6.874 1.00 94.81 175 PHE A O 1
ATOM 1436 N N . PHE A 1 176 ? -10.544 -5.936 5.592 1.00 96.50 176 PHE A N 1
ATOM 1437 C CA . PHE A 1 176 ? -10.236 -6.927 4.557 1.00 96.50 176 PHE A CA 1
ATOM 1438 C C . PHE A 1 176 ? -9.714 -8.255 5.128 1.00 96.50 176 PHE A C 1
ATOM 1440 O O . PHE A 1 176 ? -10.236 -9.311 4.792 1.00 96.50 176 PHE A O 1
ATOM 1447 N N . PHE A 1 177 ? -8.748 -8.219 6.050 1.00 95.56 177 PHE A N 1
ATOM 1448 C CA . PHE A 1 177 ? -8.245 -9.446 6.677 1.00 95.56 177 PHE A CA 1
ATOM 1449 C C . PHE A 1 177 ? -9.273 -10.152 7.575 1.00 95.56 177 PHE A C 1
ATOM 1451 O O . PHE A 1 177 ? -9.171 -11.357 7.782 1.00 95.56 177 PHE A O 1
ATOM 1458 N N . TRP A 1 178 ? -10.253 -9.431 8.125 1.00 93.31 178 TRP A N 1
ATOM 1459 C CA . TRP A 1 178 ? -11.277 -10.011 8.995 1.00 93.31 178 TRP A CA 1
ATOM 1460 C C . TRP A 1 178 ? -12.460 -10.630 8.255 1.00 93.31 178 TRP A C 1
ATOM 1462 O O . TRP A 1 178 ? -13.043 -11.575 8.783 1.00 93.31 178 TRP A O 1
ATOM 1472 N N . ASN A 1 179 ? -12.871 -10.071 7.118 1.00 91.75 179 ASN A N 1
ATOM 1473 C CA . ASN A 1 179 ? -14.110 -10.477 6.451 1.00 91.75 179 ASN A CA 1
ATOM 1474 C C . ASN A 1 179 ? -14.061 -10.438 4.916 1.00 91.75 179 ASN A C 1
ATOM 1476 O O . ASN A 1 179 ? -15.109 -10.589 4.297 1.00 91.75 179 ASN A O 1
ATOM 1480 N N . GLU A 1 180 ? -12.892 -10.199 4.316 1.00 90.62 180 GLU A N 1
ATOM 1481 C CA . GLU A 1 180 ? -12.699 -10.095 2.861 1.00 90.62 180 GLU A CA 1
ATOM 1482 C C . GLU A 1 180 ? -13.563 -9.011 2.182 1.00 90.62 180 GLU A C 1
ATOM 1484 O O . GLU A 1 180 ? -13.671 -8.969 0.959 1.00 90.62 180 GLU A O 1
ATOM 1489 N N . GLU A 1 181 ? -14.133 -8.080 2.958 1.00 86.62 181 GLU A N 1
ATOM 1490 C CA . GLU A 1 181 ? -14.977 -6.985 2.478 1.00 86.62 181 GLU A CA 1
ATOM 1491 C C . GLU A 1 181 ? -14.259 -5.643 2.716 1.00 86.62 181 GLU A C 1
ATOM 1493 O O . GLU A 1 181 ? -14.465 -4.977 3.735 1.00 86.62 181 GLU A O 1
ATOM 1498 N N . PRO A 1 182 ? -13.370 -5.222 1.797 1.00 88.75 182 PRO A N 1
ATOM 1499 C CA . PRO A 1 182 ? -12.572 -4.016 1.982 1.00 88.75 182 PRO A CA 1
ATOM 1500 C C . PRO A 1 182 ? -13.356 -2.724 1.738 1.00 88.75 182 PRO A C 1
ATOM 1502 O O . PRO A 1 182 ? -12.852 -1.651 2.060 1.00 88.75 182 PRO A O 1
ATOM 1505 N N . PHE A 1 183 ? -14.541 -2.776 1.127 1.00 93.62 183 PHE A N 1
ATOM 1506 C CA . PHE A 1 183 ? -15.230 -1.593 0.612 1.00 93.62 183 PHE A CA 1
ATOM 1507 C C . PHE A 1 183 ? -16.577 -1.334 1.284 1.00 93.62 183 PHE A C 1
ATOM 1509 O O . PHE A 1 183 ? -17.237 -2.227 1.807 1.00 93.62 183 PHE A O 1
ATOM 1516 N N . CYS A 1 184 ? -16.971 -0.066 1.268 1.00 94.12 184 CYS A N 1
ATOM 1517 C CA . CYS A 1 184 ? -18.258 0.427 1.725 1.00 94.12 184 CYS A CA 1
ATOM 1518 C C . CYS A 1 184 ? -18.826 1.380 0.675 1.00 94.12 184 CYS A C 1
ATOM 1520 O O . CYS A 1 184 ? -18.061 2.101 0.037 1.00 94.12 184 CYS A O 1
ATOM 1522 N N . ASP A 1 185 ? -20.149 1.445 0.575 1.00 93.31 185 ASP A N 1
ATOM 1523 C CA . ASP A 1 185 ? -20.832 2.399 -0.305 1.00 93.31 185 ASP A CA 1
ATOM 1524 C C . ASP A 1 185 ? -21.198 3.716 0.407 1.00 93.31 185 ASP A C 1
ATOM 1526 O O . ASP A 1 185 ? -21.598 4.674 -0.245 1.00 93.31 185 ASP A O 1
ATOM 1530 N N . ASP A 1 186 ? -21.054 3.803 1.739 1.00 94.69 186 ASP A N 1
ATOM 1531 C CA . ASP A 1 186 ? -21.270 5.057 2.482 1.00 94.69 186 ASP A CA 1
ATOM 1532 C C . ASP A 1 186 ? -20.087 6.016 2.229 1.00 94.69 186 ASP A C 1
ATOM 1534 O O . ASP A 1 186 ? -18.982 5.725 2.703 1.00 94.69 186 ASP A O 1
ATOM 1538 N N . PRO A 1 187 ? -20.295 7.167 1.554 1.00 93.38 187 PRO A N 1
ATOM 1539 C CA . PRO A 1 187 ? -19.232 8.110 1.190 1.00 93.38 187 PRO A CA 1
ATOM 1540 C C . PRO A 1 187 ? -18.539 8.761 2.392 1.00 93.38 187 PRO A C 1
ATOM 1542 O O . PRO A 1 187 ? -17.462 9.338 2.257 1.00 93.38 187 PRO A O 1
ATOM 1545 N N . LEU A 1 188 ? -19.137 8.677 3.581 1.00 94.06 188 LEU A N 1
ATOM 1546 C CA . LEU A 1 188 ? -18.577 9.214 4.821 1.00 94.06 188 LEU A CA 1
ATOM 1547 C C . LEU A 1 188 ? -17.871 8.141 5.657 1.00 94.06 188 LEU A C 1
ATOM 1549 O O . LEU A 1 188 ? -17.303 8.451 6.706 1.00 94.06 188 LEU A O 1
ATOM 1553 N N . CYS A 1 189 ? -17.912 6.882 5.223 1.00 95.50 189 CYS A N 1
ATOM 1554 C CA . CYS A 1 189 ? -17.209 5.788 5.869 1.00 95.50 189 CYS A CA 1
ATOM 1555 C C . CYS A 1 189 ? -15.752 5.740 5.400 1.00 95.50 189 CYS A C 1
ATOM 1557 O O . CYS A 1 189 ? -15.456 5.779 4.211 1.00 95.50 189 CYS A O 1
ATOM 1559 N N . SER A 1 190 ? -14.813 5.518 6.313 1.00 94.56 190 SER A N 1
ATOM 1560 C CA . SER A 1 190 ? -13.396 5.342 5.998 1.00 94.56 190 SER A CA 1
ATOM 1561 C C . SER A 1 190 ? -13.090 4.080 5.199 1.00 94.56 190 SER A C 1
ATOM 1563 O O . SER A 1 190 ? -11.967 3.933 4.732 1.00 94.56 190 SER A O 1
ATOM 1565 N N . LEU A 1 191 ? -14.072 3.208 4.961 1.00 94.69 191 LEU A N 1
ATOM 1566 C CA . LEU A 1 191 ? -13.979 2.072 4.039 1.00 94.69 191 LEU A CA 1
ATOM 1567 C C . LEU A 1 191 ? -14.564 2.390 2.652 1.00 94.69 191 LEU A C 1
ATOM 1569 O O . LEU A 1 191 ? -14.571 1.515 1.795 1.00 94.69 191 LEU A O 1
ATOM 1573 N N . TYR A 1 192 ? -15.021 3.624 2.399 1.00 95.81 192 TYR A N 1
ATOM 1574 C CA . TYR A 1 192 ? -15.598 4.010 1.110 1.00 95.81 192 TYR A CA 1
ATOM 1575 C C . TYR A 1 192 ? -14.657 3.702 -0.059 1.00 95.81 192 TYR A C 1
ATOM 1577 O O . TYR A 1 192 ? -13.441 3.933 0.044 1.00 95.81 192 TYR A O 1
ATOM 1585 N N . ASN A 1 193 ? -15.215 3.183 -1.151 1.00 92.62 193 ASN A N 1
ATOM 1586 C CA . ASN A 1 193 ? -14.491 2.938 -2.395 1.00 92.62 193 ASN A CA 1
ATOM 1587 C C . ASN A 1 193 ? -14.354 4.238 -3.204 1.00 92.62 193 ASN A C 1
ATOM 1589 O O . ASN A 1 193 ? -15.080 4.474 -4.163 1.00 92.62 193 ASN A O 1
ATOM 1593 N N . ALA A 1 194 ? -13.446 5.109 -2.764 1.00 92.12 194 ALA A N 1
ATOM 1594 C CA . ALA A 1 194 ? -13.212 6.395 -3.406 1.00 92.12 194 ALA A CA 1
ATOM 1595 C C . ALA A 1 194 ? -12.515 6.227 -4.764 1.00 92.12 194 ALA A C 1
ATOM 1597 O O . ALA A 1 194 ? -11.435 5.637 -4.853 1.00 92.12 194 ALA A O 1
ATOM 1598 N N . HIS A 1 195 ? -13.097 6.819 -5.802 1.00 90.56 195 HIS A N 1
ATOM 1599 C CA . HIS A 1 195 ? -12.511 6.879 -7.141 1.00 90.56 195 HIS A CA 1
ATOM 1600 C C . HIS A 1 195 ? -11.970 8.272 -7.470 1.00 90.56 195 HIS A C 1
ATOM 1602 O O . HIS A 1 195 ? -11.045 8.396 -8.275 1.00 90.56 195 HIS A O 1
ATOM 1608 N N . TRP A 1 196 ? -12.507 9.302 -6.816 1.00 92.81 196 TRP A N 1
ATOM 1609 C CA . TRP A 1 196 ? -12.063 10.688 -6.923 1.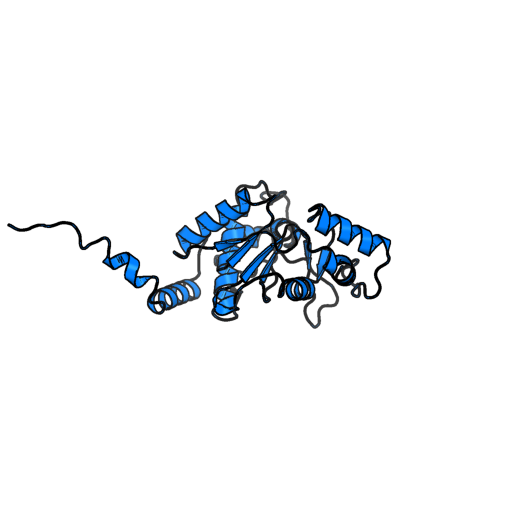00 92.81 196 TRP A CA 1
ATOM 1610 C C . TRP A 1 196 ? -11.250 11.111 -5.700 1.00 92.81 196 TRP A C 1
ATOM 1612 O O . TRP A 1 196 ? -11.453 10.607 -4.590 1.00 92.81 196 TRP A O 1
ATOM 1622 N N . GLN A 1 197 ? -10.318 12.047 -5.873 1.00 92.50 197 GLN A N 1
ATOM 1623 C CA . GLN A 1 197 ? -9.471 12.469 -4.761 1.00 92.50 197 GLN A CA 1
ATOM 1624 C C . GLN A 1 197 ? -10.292 13.203 -3.690 1.00 92.50 197 GLN A C 1
ATOM 1626 O O . GLN A 1 197 ? -10.044 13.019 -2.502 1.00 92.50 197 GLN A O 1
ATOM 1631 N N . GLU A 1 198 ? -11.322 13.957 -4.076 1.00 91.19 198 GLU A N 1
ATOM 1632 C CA . GLU A 1 198 ? -12.240 14.604 -3.134 1.00 91.19 198 GLU A CA 1
ATOM 1633 C C . GLU A 1 198 ? -12.999 13.582 -2.289 1.00 91.19 198 GLU A C 1
ATOM 1635 O O . GLU A 1 198 ? -13.122 13.751 -1.077 1.00 91.19 198 GLU A O 1
ATOM 1640 N N . GLU A 1 199 ? -13.452 12.484 -2.898 1.00 92.81 199 GLU A N 1
ATOM 1641 C CA . GLU A 1 199 ? -14.085 11.381 -2.173 1.00 92.81 199 GLU A CA 1
ATOM 1642 C C . GLU A 1 199 ? -13.111 10.732 -1.189 1.00 92.81 199 GLU A C 1
ATOM 1644 O O . GLU A 1 199 ? -13.477 10.450 -0.048 1.00 92.81 199 GLU A O 1
ATOM 1649 N N . LEU A 1 200 ? -11.857 10.525 -1.606 1.00 93.56 200 LEU A N 1
ATOM 1650 C CA . LEU A 1 200 ? -10.816 9.973 -0.745 1.00 93.56 200 LEU A CA 1
ATOM 1651 C C . LEU A 1 200 ? -10.577 10.893 0.458 1.00 93.56 200 LEU A C 1
ATOM 1653 O O . LEU A 1 200 ? -10.536 10.425 1.596 1.00 93.56 200 LEU A O 1
ATOM 1657 N N . LEU A 1 201 ? -10.464 12.201 0.227 1.00 92.38 201 LEU A N 1
ATOM 1658 C CA . LEU A 1 201 ? -10.275 13.194 1.282 1.00 92.38 201 LEU A CA 1
ATOM 1659 C C . LEU A 1 201 ? -11.454 13.210 2.263 1.00 92.38 201 LEU A C 1
ATOM 1661 O O . LEU A 1 201 ? -11.232 13.224 3.475 1.00 92.38 201 LEU A O 1
ATOM 1665 N N . VAL A 1 202 ? -12.691 13.146 1.765 1.00 91.69 202 VAL A N 1
ATOM 1666 C CA . VAL A 1 202 ? -13.906 13.118 2.595 1.00 91.69 202 VAL A CA 1
ATOM 1667 C C . VAL A 1 202 ? -13.987 11.835 3.427 1.00 91.69 202 VAL A C 1
ATOM 1669 O O . VAL A 1 202 ? -14.122 11.896 4.653 1.00 91.69 202 VAL A O 1
ATOM 1672 N N . ALA A 1 203 ? -13.860 10.675 2.784 1.00 92.00 203 ALA A N 1
ATOM 1673 C CA . ALA A 1 203 ? -14.023 9.375 3.425 1.00 92.00 203 ALA A CA 1
ATOM 1674 C C . ALA A 1 203 ? -12.886 9.051 4.407 1.00 92.00 203 ALA A C 1
ATOM 1676 O O . ALA A 1 203 ? -13.105 8.523 5.504 1.00 92.00 203 ALA A O 1
ATOM 1677 N N . LYS A 1 204 ? -11.641 9.344 4.016 1.00 90.81 204 LYS A N 1
ATOM 1678 C CA . LYS A 1 204 ? -10.438 8.944 4.761 1.00 90.81 204 LYS A CA 1
ATOM 1679 C C . LYS A 1 204 ? -9.932 10.033 5.712 1.00 90.81 204 LYS A C 1
ATOM 1681 O O . LYS A 1 204 ? -9.219 9.714 6.661 1.00 90.81 204 LYS A O 1
ATOM 1686 N N . GLY A 1 205 ? -10.313 11.297 5.508 1.00 80.12 205 GLY A N 1
ATOM 1687 C CA . GLY A 1 205 ? -9.865 12.423 6.335 1.00 80.12 205 GLY A CA 1
ATOM 1688 C C . GLY A 1 205 ? -10.469 12.450 7.742 1.00 80.12 205 GLY A C 1
ATOM 1689 O O . GLY A 1 205 ? -9.783 12.828 8.692 1.00 80.12 205 GLY A O 1
ATOM 1690 N N . ASN A 1 206 ? -11.720 11.999 7.887 1.00 78.06 206 ASN A N 1
ATOM 1691 C CA . ASN A 1 206 ? -12.490 12.140 9.130 1.00 78.06 206 ASN A CA 1
ATOM 1692 C C . ASN A 1 206 ? -12.471 10.916 10.053 1.00 78.06 206 ASN A C 1
ATOM 1694 O O . ASN A 1 206 ? -12.980 11.010 11.166 1.00 78.06 206 ASN A O 1
ATOM 1698 N N . GLN A 1 207 ? -11.904 9.784 9.616 1.00 83.69 207 GLN A N 1
ATOM 1699 C CA . GLN A 1 207 ? -11.789 8.559 10.427 1.00 83.69 207 GLN A CA 1
ATOM 1700 C C . GLN A 1 207 ? -13.115 8.176 11.090 1.00 83.69 207 GLN A C 1
ATOM 1702 O O . GLN A 1 207 ? -13.241 8.073 12.311 1.00 83.69 207 GLN A O 1
ATOM 1707 N N . ARG A 1 208 ? -14.133 8.003 10.248 1.00 93.12 208 ARG A N 1
ATOM 1708 C CA . ARG A 1 208 ? -15.493 7.633 10.632 1.00 93.12 208 ARG A CA 1
ATOM 1709 C C . ARG A 1 208 ? -15.806 6.257 10.059 1.00 93.12 208 ARG A C 1
ATOM 1711 O O . ARG A 1 208 ? -15.539 6.002 8.895 1.00 93.12 208 ARG A O 1
ATOM 1718 N N . LEU A 1 209 ? -16.428 5.381 10.839 1.00 94.19 209 LEU A N 1
ATOM 1719 C CA . LEU A 1 209 ? -17.086 4.182 10.316 1.00 94.19 209 LEU A CA 1
ATOM 1720 C C . LEU A 1 209 ? -18.588 4.447 10.213 1.00 94.19 209 LEU A C 1
ATOM 1722 O O . LEU A 1 209 ? -19.151 5.161 11.044 1.00 94.19 209 LEU A O 1
ATOM 1726 N N . CYS A 1 210 ? -19.249 3.869 9.211 1.00 95.25 210 CYS A N 1
ATOM 1727 C CA . CYS A 1 210 ? -20.709 3.805 9.213 1.00 95.25 210 CYS A CA 1
ATOM 1728 C C . CYS A 1 210 ? -21.204 2.913 10.365 1.00 95.25 210 CYS A C 1
ATOM 1730 O O . CYS A 1 210 ? -20.414 2.209 11.004 1.00 95.25 210 CYS A O 1
ATOM 1732 N N . GLU A 1 211 ? -22.508 2.930 10.636 1.00 95.75 211 GLU A N 1
ATOM 1733 C CA . GLU A 1 211 ? -23.116 2.148 11.720 1.00 95.75 211 GLU A CA 1
ATOM 1734 C C . GLU A 1 211 ? -22.764 0.657 11.605 1.00 95.75 211 GLU A C 1
ATOM 1736 O O . GLU A 1 211 ? -22.180 0.090 12.527 1.00 95.75 211 GLU A O 1
ATOM 1741 N N . ARG A 1 212 ? -22.949 0.071 10.414 1.00 94.81 212 ARG A N 1
ATOM 1742 C CA . ARG A 1 212 ? -22.606 -1.330 10.109 1.00 94.81 212 ARG A CA 1
ATOM 1743 C C . ARG A 1 212 ? -21.167 -1.694 10.492 1.00 94.81 212 ARG A C 1
ATOM 1745 O O . ARG A 1 212 ? -20.930 -2.692 11.173 1.00 94.81 212 ARG A O 1
ATOM 1752 N N . HIS A 1 213 ? -20.191 -0.891 10.068 1.00 94.69 213 HIS A N 1
ATOM 1753 C CA . HIS A 1 213 ? -18.776 -1.165 10.343 1.00 94.69 213 HIS A CA 1
ATOM 1754 C C . HIS A 1 213 ? -18.391 -0.867 11.797 1.00 94.69 213 HIS A C 1
ATOM 1756 O O . HIS A 1 213 ? -17.546 -1.560 12.364 1.00 94.69 213 HIS A O 1
ATOM 1762 N N . SER A 1 214 ? -19.032 0.122 12.422 1.00 93.94 214 SER A N 1
ATOM 1763 C CA . SER A 1 214 ? -18.851 0.425 13.844 1.00 93.94 214 SER A CA 1
ATOM 1764 C C . SER A 1 214 ? -19.325 -0.738 14.715 1.00 93.94 214 SER A C 1
ATOM 1766 O O . SER A 1 214 ? -18.604 -1.180 15.611 1.00 93.94 214 SER A O 1
ATOM 1768 N N . GLU A 1 215 ? -20.502 -1.290 14.420 1.00 94.00 215 GLU A N 1
ATOM 1769 C CA . GLU A 1 215 ? -21.033 -2.466 15.108 1.00 94.00 215 GLU A CA 1
ATOM 1770 C C . GLU A 1 215 ? -20.144 -3.694 14.925 1.00 94.00 215 GLU A C 1
ATOM 1772 O O . GLU A 1 215 ? -19.872 -4.406 15.897 1.00 94.00 215 GLU A O 1
ATOM 1777 N N . PHE A 1 216 ? -19.657 -3.933 13.702 1.00 92.56 216 PHE A N 1
ATOM 1778 C CA . PHE A 1 216 ? -18.712 -5.015 13.426 1.00 92.56 216 PHE A CA 1
ATOM 1779 C C . PHE A 1 216 ? -17.447 -4.879 14.283 1.00 92.56 216 PHE A C 1
ATOM 1781 O O . PHE A 1 216 ? -17.054 -5.830 14.964 1.00 92.56 216 PHE A O 1
ATOM 1788 N N . LEU A 1 217 ? -16.851 -3.681 14.329 1.00 91.31 217 LEU A N 1
ATOM 1789 C CA . LEU A 1 217 ? -15.664 -3.409 15.140 1.00 91.31 217 LEU A CA 1
ATOM 1790 C C . LEU A 1 217 ? -15.924 -3.645 16.636 1.00 91.31 217 LEU A C 1
ATOM 1792 O O . LEU A 1 217 ? -15.096 -4.250 17.320 1.00 91.31 217 LEU A O 1
ATOM 1796 N N . ILE A 1 218 ? -17.073 -3.200 17.155 1.00 91.12 218 ILE A N 1
ATOM 1797 C CA . ILE A 1 218 ? -17.460 -3.409 18.559 1.00 91.12 218 ILE A CA 1
ATOM 1798 C C . ILE A 1 218 ? -17.594 -4.904 18.865 1.00 91.12 218 ILE A C 1
ATOM 1800 O O . ILE A 1 218 ? -17.077 -5.364 19.887 1.00 91.12 218 ILE A O 1
ATOM 1804 N N . LYS A 1 219 ? -18.258 -5.672 17.991 1.00 90.31 219 LYS A N 1
ATOM 1805 C CA . LYS A 1 219 ? -18.392 -7.129 18.138 1.00 90.31 219 LYS A CA 1
ATOM 1806 C C . LYS A 1 219 ? -17.019 -7.803 18.144 1.00 90.31 219 LYS A C 1
ATOM 1808 O O . LYS A 1 219 ? -16.747 -8.589 19.050 1.00 90.31 219 LYS A O 1
ATOM 1813 N N . ARG A 1 220 ? -16.121 -7.424 17.225 1.00 87.19 220 ARG A N 1
ATOM 1814 C CA . ARG A 1 220 ? -14.769 -7.998 17.145 1.00 87.19 220 ARG A CA 1
ATOM 1815 C C . ARG A 1 220 ? -13.947 -7.730 18.409 1.00 87.19 220 ARG A C 1
ATOM 1817 O O . ARG A 1 220 ? -13.393 -8.664 18.987 1.00 87.19 220 ARG A O 1
ATOM 1824 N N . LYS A 1 221 ? -13.972 -6.491 18.918 1.00 83.38 221 LYS A N 1
ATOM 1825 C CA . LYS A 1 221 ? -13.298 -6.111 20.176 1.00 83.38 221 LYS A CA 1
ATOM 1826 C C . LYS A 1 221 ? -13.833 -6.849 21.409 1.00 83.38 221 LYS A C 1
ATOM 1828 O O . LYS A 1 221 ? -13.097 -6.998 22.378 1.00 83.38 221 LYS A O 1
ATOM 1833 N N . ARG A 1 222 ? -15.100 -7.286 21.400 1.00 78.19 222 ARG A N 1
ATOM 1834 C CA . ARG A 1 222 ? -15.688 -8.112 22.473 1.00 78.19 222 ARG A CA 1
ATOM 1835 C C . ARG A 1 222 ? -15.286 -9.586 22.365 1.00 78.19 222 ARG A C 1
ATOM 1837 O O . ARG A 1 222 ? -15.172 -10.239 23.395 1.00 78.19 222 ARG A O 1
ATOM 1844 N N . SER A 1 223 ? -15.088 -10.095 21.147 1.00 70.56 223 SER A N 1
ATOM 1845 C CA . SER A 1 223 ? -14.708 -11.492 20.888 1.00 70.56 223 SER A CA 1
ATOM 1846 C C . SER A 1 223 ? -13.215 -11.794 21.065 1.00 70.56 223 SER A C 1
ATOM 1848 O O . SER A 1 223 ? -12.874 -12.949 21.294 1.00 70.56 223 SER A O 1
ATOM 1850 N N . ASP A 1 224 ? -12.331 -10.791 20.984 1.00 61.16 224 ASP A N 1
ATOM 1851 C CA . ASP A 1 224 ? -10.885 -10.985 21.164 1.00 61.16 224 ASP A CA 1
ATOM 1852 C C . ASP A 1 224 ? -10.473 -10.791 22.646 1.00 61.16 224 ASP A C 1
ATOM 1854 O O . ASP A 1 224 ? -10.495 -9.664 23.157 1.00 61.16 224 ASP A O 1
ATOM 1858 N N . PRO A 1 225 ? -10.034 -11.849 23.362 1.00 46.19 225 PRO A N 1
ATOM 1859 C CA . PRO A 1 225 ? -9.749 -11.794 24.804 1.00 46.19 225 PRO A CA 1
ATOM 1860 C C . PRO A 1 225 ? -8.532 -10.929 25.187 1.00 46.19 225 PRO A C 1
ATOM 1862 O O . PRO A 1 225 ? -8.324 -10.643 26.365 1.00 46.19 225 PRO A O 1
ATOM 1865 N N . ILE A 1 226 ? -7.749 -10.449 24.215 1.00 50.22 226 ILE A N 1
ATOM 1866 C CA . ILE A 1 226 ? -6.556 -9.613 24.442 1.00 50.22 226 IL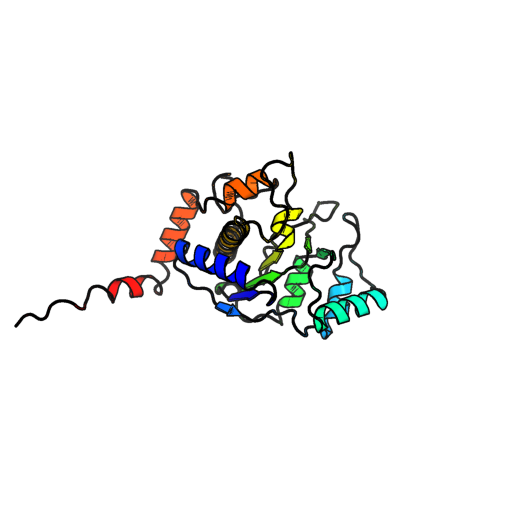E A CA 1
ATOM 1867 C C . ILE A 1 226 ? -6.927 -8.155 24.792 1.00 50.22 226 ILE A C 1
ATOM 1869 O O . ILE A 1 226 ? -6.157 -7.458 25.452 1.00 50.22 226 ILE A O 1
ATOM 1873 N N . ILE A 1 227 ? -8.117 -7.676 24.406 1.00 47.16 227 ILE A N 1
ATOM 1874 C CA . ILE A 1 227 ? -8.539 -6.278 24.637 1.00 47.16 227 ILE A CA 1
ATOM 1875 C C . ILE A 1 227 ? -9.278 -6.121 25.979 1.00 47.16 227 ILE A C 1
ATOM 1877 O O . ILE A 1 227 ? -9.242 -5.054 26.597 1.00 47.16 227 ILE A O 1
ATOM 1881 N N . VAL A 1 228 ? -9.904 -7.192 26.476 1.00 40.75 228 VAL A N 1
ATOM 1882 C CA . VAL A 1 228 ? -10.706 -7.174 27.713 1.00 40.75 228 VAL A CA 1
ATOM 1883 C C . VAL A 1 228 ? -9.828 -7.128 28.975 1.00 40.75 228 VAL A C 1
ATOM 1885 O O . VAL A 1 228 ? -10.216 -6.513 29.970 1.00 40.75 228 VAL A O 1
ATOM 1888 N N . SER A 1 229 ? -8.611 -7.682 28.941 1.00 33.72 229 SER A N 1
ATOM 1889 C CA . SER A 1 229 ? -7.720 -7.746 30.113 1.00 33.72 229 SER A CA 1
ATOM 1890 C C . SER A 1 229 ? -7.094 -6.398 30.504 1.00 33.72 229 SER A C 1
ATOM 1892 O O . SER A 1 229 ? -6.930 -6.125 31.692 1.00 33.72 229 SER A O 1
ATOM 1894 N N . LYS A 1 230 ? -6.843 -5.485 29.552 1.00 37.62 230 LYS A N 1
ATOM 1895 C CA . LYS A 1 230 ? -6.221 -4.176 29.853 1.00 37.62 230 LYS A CA 1
ATOM 1896 C C . LYS A 1 230 ? -7.131 -3.180 30.581 1.00 37.62 230 LYS A C 1
ATOM 1898 O O . LYS A 1 230 ? -6.630 -2.206 31.138 1.00 37.62 230 LYS A O 1
ATOM 1903 N N . LYS A 1 231 ? -8.451 -3.402 30.611 1.00 36.28 231 LYS A N 1
ATOM 1904 C CA . LYS A 1 231 ? -9.383 -2.564 31.393 1.00 36.28 231 LYS A CA 1
ATOM 1905 C C . LYS A 1 231 ? -9.549 -3.019 32.845 1.00 36.28 231 LYS A C 1
ATOM 1907 O O . LYS A 1 231 ? -10.019 -2.229 33.657 1.00 36.28 231 LYS A O 1
ATOM 1912 N N . CYS A 1 232 ? -9.177 -4.254 33.189 1.00 34.97 232 CYS A N 1
ATOM 1913 C CA . CYS A 1 232 ? -9.394 -4.780 34.540 1.00 34.97 232 CYS A CA 1
ATOM 1914 C C . CYS A 1 232 ? -8.210 -4.514 35.490 1.00 34.97 232 CYS A C 1
ATOM 1916 O O . CYS A 1 232 ? -8.400 -4.412 36.702 1.00 34.97 232 CYS A O 1
ATOM 1918 N N . GLU A 1 233 ? -6.996 -4.328 34.963 1.00 37.25 233 GLU A N 1
ATOM 1919 C CA . GLU A 1 233 ? -5.795 -4.149 35.794 1.00 37.25 233 GLU A CA 1
ATOM 1920 C C . GLU A 1 233 ? -5.598 -2.720 36.328 1.00 37.25 233 GLU A C 1
ATOM 1922 O O . GLU A 1 233 ? -4.929 -2.532 37.343 1.00 37.25 233 GLU A O 1
ATOM 1927 N N . THR A 1 234 ? -6.227 -1.705 35.730 1.00 37.41 234 THR A N 1
ATOM 1928 C CA . THR A 1 234 ? -6.078 -0.297 36.152 1.00 37.41 234 THR A CA 1
ATOM 1929 C C . THR A 1 234 ? -7.050 0.153 37.246 1.00 37.41 234 THR A C 1
ATOM 1931 O O . THR A 1 234 ? -6.894 1.255 37.766 1.00 37.41 234 THR A O 1
ATOM 1934 N N . VAL A 1 235 ? -8.004 -0.689 37.665 1.00 41.00 235 VAL A N 1
ATOM 1935 C CA . VAL A 1 235 ? -9.012 -0.328 38.689 1.00 41.00 235 VAL A CA 1
ATOM 1936 C C . VAL A 1 235 ? -8.800 -1.057 40.030 1.00 41.00 235 VAL A C 1
ATOM 1938 O O . VAL A 1 235 ? -9.397 -0.687 41.034 1.00 41.00 235 VAL A O 1
ATOM 1941 N N . ARG A 1 236 ? -7.895 -2.045 40.118 1.00 37.16 236 ARG A N 1
ATOM 1942 C CA . ARG A 1 236 ? -7.703 -2.868 41.338 1.00 37.16 236 ARG A CA 1
ATOM 1943 C C . ARG A 1 236 ? -6.548 -2.465 42.264 1.00 37.16 236 ARG A C 1
ATOM 1945 O O . ARG A 1 236 ? -6.198 -3.226 43.159 1.00 37.16 236 ARG A O 1
ATOM 1952 N N . LYS A 1 237 ? -5.962 -1.275 42.112 1.00 43.25 237 LYS A N 1
ATOM 1953 C CA . LYS A 1 237 ? -4.952 -0.764 43.059 1.00 43.25 237 LYS A CA 1
ATOM 1954 C C . LYS A 1 237 ? -5.274 0.655 43.506 1.00 43.25 237 LYS A C 1
ATOM 1956 O O . LYS A 1 237 ? -4.650 1.594 43.030 1.00 43.25 237 LYS A O 1
ATOM 1961 N N . LYS A 1 238 ? -6.242 0.797 44.412 1.00 42.53 238 LYS A N 1
ATOM 1962 C CA . LYS A 1 238 ? -6.354 1.914 45.370 1.00 42.53 238 LYS A CA 1
ATOM 1963 C C . LYS A 1 238 ? -7.488 1.611 46.351 1.00 42.53 238 LYS A C 1
ATOM 1965 O O . LYS A 1 238 ? -8.619 1.981 46.093 1.00 42.53 238 LYS A O 1
ATOM 1970 N N . HIS A 1 239 ? -7.163 0.873 47.411 1.00 34.50 239 HIS A N 1
ATOM 1971 C CA . HIS A 1 239 ? -7.691 1.027 48.775 1.00 34.50 239 HIS A CA 1
ATOM 1972 C C . HIS A 1 239 ? -7.044 -0.044 49.668 1.00 34.50 239 HIS A C 1
ATOM 1974 O O . HIS A 1 239 ? -7.415 -1.211 49.565 1.00 34.50 239 HIS A O 1
ATOM 1980 N N . PRO A 1 240 ? -6.071 0.306 50.525 1.00 33.69 240 PRO A N 1
ATOM 1981 C CA . PRO A 1 240 ? -5.851 -0.437 51.753 1.00 33.69 240 PRO A CA 1
ATOM 1982 C C . PRO A 1 240 ? -6.885 0.043 52.782 1.00 33.69 240 PRO A C 1
ATOM 1984 O O . PRO A 1 240 ? -6.911 1.224 53.132 1.00 33.69 240 PRO A O 1
ATOM 1987 N N . CYS A 1 241 ? -7.771 -0.861 53.196 1.00 32.97 241 CYS A N 1
ATOM 1988 C CA . CYS A 1 241 ? -8.465 -0.766 54.475 1.00 32.97 241 CYS A CA 1
ATOM 1989 C C . CYS A 1 241 ? -7.578 -1.420 55.540 1.00 32.97 241 CYS A C 1
ATOM 1991 O O . CYS A 1 241 ? -7.050 -2.501 55.280 1.00 32.97 241 CYS A O 1
ATOM 1993 N N . GLU A 1 242 ? -7.530 -0.748 56.694 1.00 33.47 242 GLU A N 1
ATOM 1994 C CA . GLU A 1 242 ? -6.944 -1.131 57.995 1.00 33.47 242 GLU A CA 1
ATOM 1995 C C . GLU A 1 242 ? -5.416 -1.061 58.135 1.00 33.47 242 GLU A C 1
ATOM 1997 O O . GLU A 1 242 ? -4.675 -1.779 57.428 1.00 33.47 242 GLU A O 1
#

Secondary structure (DSSP, 8-state):
-EEEE-GGGHHHHHHHHHHHHHHH----EEE--TTTT-GGGHHHHHHTB--STTPPP-SS--HHHHHHHHHHHHTT-TTSS-EEEHHHHHHHHGGGS---TTT-EEEEESSEEEE--TT-SS-EEESEE-SSSEEEEHHHHHHSSB-S-STT---STTSTTHHHHHHHHHHHHHHHHHHS---BS-TTSTTB---BHHHHHHHHHTT---HHHHHHHHHHHHH-HHHHGGGTTTSSS-----

Sequence (242 aa):
MKIYGCHLHQKLIKEALFIFSGWMGESMQLLPCPLKEAYSLAEAFARIRVISPEGVLNWDPFSLEVDFETRRLKECRCGKGTVYDGHLYSFLLRHRVEGSWDEGVVVITPDYLCSRQKGEDRYHLRYIIFDFPTLISLPGIIEAPARRSEEGYLWDLGDFRIPRILAALLIQTRFFFWNEEPFCDDPLCSLYNAHWQEELLVAKGNQRLCERHSEFLIKRKRSDPIIVSKKCETVRKKHPCE

pLDDT: mean 88.41, std 15.38, range [32.97, 98.69]

Foldseek 3Di:
DEEEEAPVCVVLQVLLQVVLCVQLVDHYHYDYHLLAVVLVCLVVQLQFWDPFFLDDGNNDGDPVSSVVSSCCSHVVVAQPPIEGAQQSVLVVCLVSDDDDLLSAYEYEGCHWYWHADVPRSTIATAQWDLDHNIYGHLVSLQPRAAEPDDPPGDDDSPPPQSSQLSSLQVVLSNVCSVPVQSDDCPLQDSSHPGRHNVSSCNHRRPNDHDPVVVVVSVVVCVPDPVNVVVVPVVPPPDDDDD

Radius of gyration: 19.68 Å; chains: 1; bounding box: 44×38×80 Å